Protein AF-0000000083546722 (afdb_homodimer)

Solvent-accessible surface area (backbone atoms only — not comparable to full-atom values): 11188 Å² total; per-residue (Å²): 134,55,66,63,54,52,46,51,55,58,64,44,40,46,79,37,36,38,35,33,26,74,38,50,62,39,87,86,61,83,53,48,62,69,42,67,46,72,63,66,67,44,37,60,86,37,46,40,68,44,46,61,71,46,39,67,60,51,53,39,44,70,70,72,42,70,33,81,48,89,94,42,75,33,56,45,52,73,50,57,30,84,75,84,47,33,28,30,37,33,39,33,66,43,76,41,72,65,128,135,55,66,64,57,53,45,50,54,59,65,44,39,48,78,39,36,38,36,35,26,75,38,50,63,40,87,87,60,84,54,48,61,69,40,69,46,72,61,65,67,42,37,58,85,37,47,38,69,43,46,62,70,46,39,66,61,50,54,39,46,71,71,71,42,68,33,80,49,90,96,42,76,33,58,45,51,74,47,59,29,84,74,84,48,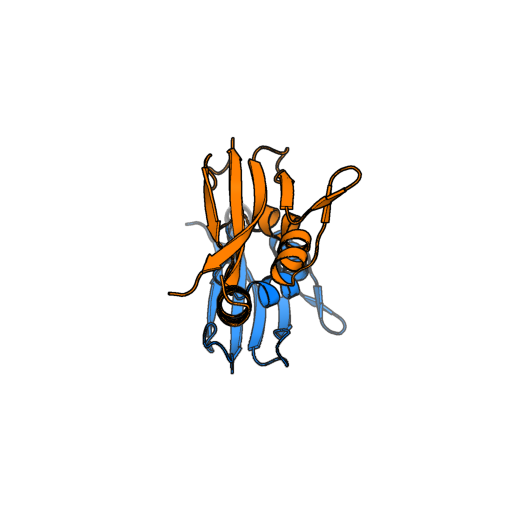34,28,30,38,33,40,32,67,42,75,43,77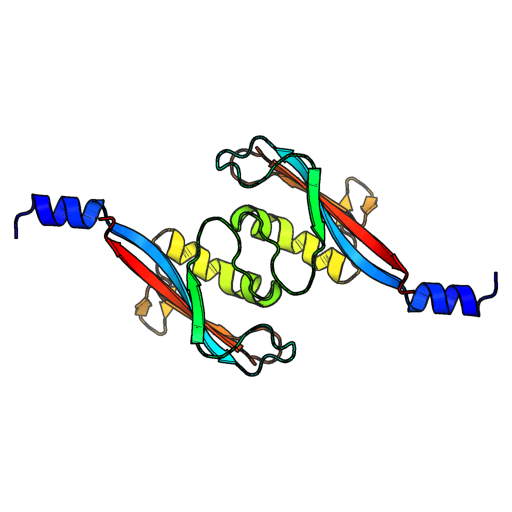,68,129

InterPro domains:
  IPR023811 Conserved hypothetical protein CHP04076 [TIGR04076] (14-89)

pLDDT: mean 90.63, std 15.54, range [46.53, 98.94]

Sequence (198 aa):
MKIEERLDMEVNKMIKVKLTIVESDCRSGYHKNNDSYIVEDICPPICHELWNNIYPSVYVLLNGGSLDYGNTKEKKFEMKCPDNGRVVIRGEVFTVTKRMKIEERLDMEVNKMIKVKLTIVESDCRSGYHKNNDSYIVEDICPPICHELWNNIYPSVYVLLNGGSLDYGNTKEKKFEMKCPDNGRVVIRGEVFTVTKR

Structure (mmCIF, N/CA/C/O backbone):
data_AF-0000000083546722-model_v1
#
loop_
_entity.id
_entity.type
_entity.pdbx_description
1 polymer 'TIGR04076 family protein'
#
loop_
_atom_site.group_PDB
_atom_site.id
_atom_site.type_symbol
_atom_site.label_atom_id
_atom_site.label_alt_id
_atom_site.label_comp_id
_atom_site.label_asym_id
_atom_site.label_entity_id
_atom_site.label_seq_id
_atom_site.pdbx_PDB_ins_code
_atom_site.Cartn_x
_atom_site.Cartn_y
_atom_site.Cartn_z
_atom_site.occupancy
_atom_site.B_iso_or_equiv
_atom_site.auth_seq_id
_atom_site.auth_comp_id
_atom_site.auth_asym_id
_atom_site.auth_atom_id
_atom_site.pdbx_PDB_model_num
ATOM 1 N N . MET A 1 1 ? -18.469 -34.469 -17.922 1 47.19 1 MET A N 1
ATOM 2 C CA . MET A 1 1 ? -18.5 -33.188 -17.203 1 47.19 1 MET A CA 1
ATOM 3 C C . MET A 1 1 ? -19.172 -32.094 -18.031 1 47.19 1 MET A C 1
ATOM 5 O O . MET A 1 1 ? -18.75 -31.812 -19.156 1 47.19 1 MET A O 1
ATOM 9 N N . LYS A 1 2 ? -20.484 -31.719 -17.766 1 53.81 2 LYS A N 1
ATOM 10 C CA . LYS A 1 2 ? -21.359 -30.938 -18.641 1 53.81 2 LYS A CA 1
ATOM 11 C C . LYS A 1 2 ? -20.844 -29.516 -18.812 1 53.81 2 LYS A C 1
ATOM 13 O O . LYS A 1 2 ? -20.172 -28.984 -17.922 1 53.81 2 LYS A O 1
ATOM 18 N N . ILE A 1 3 ? -20.969 -29.078 -19.938 1 61.56 3 ILE A N 1
ATOM 19 C CA . ILE A 1 3 ? -20.594 -27.719 -20.344 1 61.56 3 ILE A CA 1
ATOM 20 C C . ILE A 1 3 ? -21.109 -26.719 -19.328 1 61.56 3 ILE A C 1
ATOM 22 O O . ILE A 1 3 ? -20.438 -25.734 -19.016 1 61.56 3 ILE A O 1
ATOM 26 N N . GLU A 1 4 ? -22.344 -26.953 -18.906 1 57.47 4 GLU A N 1
ATOM 27 C CA . GLU A 1 4 ? -22.906 -26.078 -17.891 1 57.47 4 GLU A CA 1
ATOM 28 C C . GLU A 1 4 ? -22.094 -26.109 -16.594 1 57.47 4 GLU A C 1
ATOM 30 O O . GLU A 1 4 ? -21.906 -25.094 -15.938 1 57.47 4 GLU A O 1
ATOM 35 N N . GLU A 1 5 ? -21.656 -27.281 -16.172 1 54.22 5 GLU A N 1
ATOM 36 C CA . GLU A 1 5 ? -20.812 -27.406 -14.992 1 54.22 5 GLU A CA 1
ATOM 37 C C . GLU A 1 5 ? -19.469 -26.719 -15.211 1 54.22 5 GLU A C 1
ATOM 39 O O . GLU A 1 5 ? -18.906 -26.109 -14.289 1 54.22 5 GLU A O 1
ATOM 44 N N . ARG A 1 6 ? -18.875 -26.875 -16.406 1 54.06 6 ARG A N 1
ATOM 45 C CA . ARG A 1 6 ? -17.656 -26.141 -16.75 1 54.06 6 ARG A CA 1
ATOM 46 C C . ARG A 1 6 ? -17.922 -24.641 -16.75 1 54.06 6 ARG A C 1
ATOM 48 O O . ARG A 1 6 ? -17.062 -23.859 -16.328 1 54.06 6 ARG A O 1
ATOM 55 N N . LEU A 1 7 ? -19.016 -24.203 -17.312 1 54.16 7 LEU A N 1
ATOM 56 C CA . LEU A 1 7 ? -19.375 -22.781 -17.312 1 54.16 7 LEU A CA 1
ATOM 57 C C . LEU A 1 7 ? -19.625 -22.297 -15.883 1 54.16 7 LEU A C 1
ATOM 59 O O . LEU A 1 7 ? -19.203 -21.188 -15.531 1 54.16 7 LEU A O 1
ATOM 63 N N . ASP A 1 8 ? -20.547 -22.969 -15.164 1 53.97 8 ASP A N 1
ATOM 64 C CA . ASP A 1 8 ? -20.797 -22.625 -13.766 1 53.97 8 ASP A CA 1
ATOM 65 C C . ASP A 1 8 ? -19.5 -22.656 -12.953 1 53.97 8 ASP A C 1
ATOM 67 O O . ASP A 1 8 ? -19.281 -21.812 -12.102 1 53.97 8 ASP A O 1
ATOM 71 N N . MET A 1 9 ? -18.672 -23.688 -13.094 1 51 9 MET A N 1
ATOM 72 C CA . MET A 1 9 ? -17.391 -23.797 -12.414 1 51 9 MET A CA 1
ATOM 73 C C . MET A 1 9 ? -16.453 -22.672 -12.844 1 51 9 MET A C 1
ATOM 75 O O . MET A 1 9 ? -15.672 -22.172 -12.031 1 51 9 MET A O 1
ATOM 79 N N . GLU A 1 10 ? -16.453 -22.453 -14.141 1 55.22 10 GLU A N 1
ATOM 80 C CA . GLU A 1 10 ? -15.648 -21.344 -14.672 1 55.22 10 GLU A CA 1
ATOM 81 C C . GLU A 1 10 ? -16.188 -20 -14.211 1 55.22 10 GLU A C 1
ATOM 83 O O . GLU A 1 10 ? -15.414 -19.062 -13.961 1 55.22 10 GLU A O 1
ATOM 88 N N . VAL A 1 11 ? -17.531 -19.906 -14.234 1 56.22 11 VAL A N 1
ATOM 89 C CA . VAL A 1 11 ? -18.141 -18.625 -13.914 1 56.22 11 VAL A CA 1
ATOM 90 C C . VAL A 1 11 ? -17.922 -18.297 -12.438 1 56.22 11 VAL A C 1
ATOM 92 O O . VAL A 1 11 ? -17.766 -17.125 -12.062 1 56.22 11 VAL A O 1
ATOM 95 N N . ASN A 1 12 ? -18.078 -19.375 -11.57 1 59.97 12 ASN A N 1
ATOM 96 C CA . ASN A 1 12 ? -18.047 -19.047 -10.148 1 59.97 12 ASN A CA 1
ATOM 97 C C . ASN A 1 12 ? -16.625 -19 -9.609 1 59.97 12 ASN A C 1
ATOM 99 O O . ASN A 1 12 ? -16.406 -19.156 -8.406 1 59.97 12 ASN A O 1
ATOM 103 N N . LYS A 1 13 ? -15.656 -19 -10.469 1 71.44 13 LYS A N 1
ATOM 104 C CA . LYS A 1 13 ? -14.273 -18.969 -10.008 1 71.44 13 LYS A CA 1
ATOM 105 C C . LYS A 1 13 ? -13.82 -17.531 -9.75 1 71.44 13 LYS A C 1
ATOM 107 O O . LYS A 1 13 ? -14.039 -16.641 -10.57 1 71.44 13 LYS A O 1
ATOM 112 N N . MET A 1 14 ? -13.516 -17.266 -8.344 1 81.31 14 MET A N 1
ATOM 113 C CA . MET A 1 14 ? -12.969 -15.953 -8 1 81.31 14 MET A CA 1
ATOM 114 C C . MET A 1 14 ? -11.445 -15.961 -8.086 1 81.31 14 MET A C 1
ATOM 116 O O . MET A 1 14 ? -10.797 -16.844 -7.527 1 81.31 14 MET A O 1
ATOM 120 N N . ILE A 1 15 ? -10.922 -15.25 -9.039 1 86.31 15 ILE A N 1
ATOM 121 C CA . ILE A 1 15 ? -9.477 -15.086 -9.211 1 86.31 15 ILE A CA 1
ATOM 122 C C . ILE A 1 15 ? -8.922 -14.18 -8.117 1 86.31 15 ILE A C 1
ATOM 124 O O . ILE A 1 15 ? -9.484 -1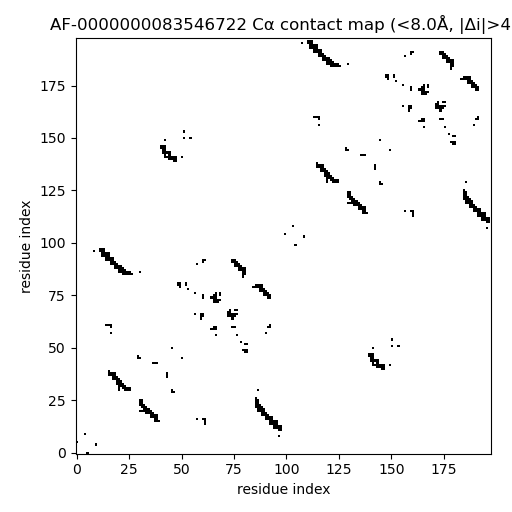3.117 -7.84 1 86.31 15 ILE A O 1
ATOM 128 N N . LYS A 1 16 ? -7.973 -14.734 -7.359 1 94.44 16 LYS A N 1
ATOM 129 C CA . LYS A 1 16 ? -7.273 -13.969 -6.332 1 94.44 16 LYS A CA 1
ATOM 130 C C . LYS A 1 16 ? -5.766 -14 -6.551 1 94.44 16 LYS A C 1
ATOM 132 O O . LYS A 1 16 ? -5.262 -14.812 -7.332 1 94.44 16 LYS A O 1
ATOM 137 N N . VAL A 1 17 ? -5.105 -13.047 -6.027 1 98.44 17 VAL A N 1
ATOM 138 C CA . VAL A 1 17 ? -3.646 -13.016 -6.039 1 98.44 17 VAL A CA 1
ATOM 139 C C . VAL A 1 17 ? -3.111 -13.383 -4.66 1 98.44 17 VAL A C 1
ATOM 141 O O . VAL A 1 17 ? -3.533 -12.805 -3.65 1 98.44 17 VAL A O 1
ATOM 144 N N . LYS A 1 18 ? -2.244 -14.352 -4.625 1 98.62 18 LYS A N 1
ATOM 145 C CA . LYS A 1 18 ? -1.549 -14.734 -3.4 1 98.62 18 LYS A CA 1
ATOM 146 C C . LYS A 1 18 ? -0.106 -14.242 -3.41 1 98.62 18 LYS A C 1
ATOM 148 O O . LYS A 1 18 ? 0.6 -14.383 -4.41 1 98.62 18 LYS A O 1
ATOM 153 N N . LEU A 1 19 ? 0.312 -13.633 -2.352 1 98.88 19 LEU A N 1
ATOM 154 C CA . LEU A 1 19 ? 1.696 -13.234 -2.127 1 98.88 19 LEU A CA 1
ATOM 155 C C . LEU A 1 19 ? 2.369 -14.148 -1.107 1 98.88 19 LEU A C 1
ATOM 157 O O . LEU A 1 19 ? 1.789 -14.453 -0.063 1 98.88 19 LEU A O 1
ATOM 161 N N . THR A 1 20 ? 3.555 -14.578 -1.382 1 98.88 20 THR A N 1
ATOM 162 C CA . THR A 1 20 ? 4.309 -15.445 -0.481 1 98.88 20 THR A CA 1
ATOM 163 C C . THR A 1 20 ? 5.73 -14.922 -0.296 1 98.88 20 THR A C 1
ATOM 165 O O . THR A 1 20 ? 6.418 -14.625 -1.272 1 98.88 20 THR A O 1
ATOM 168 N N . ILE A 1 21 ? 6.117 -14.781 0.947 1 98.94 21 ILE A N 1
ATOM 169 C CA . ILE A 1 21 ? 7.523 -14.508 1.23 1 98.94 21 ILE A CA 1
ATOM 170 C C . ILE A 1 21 ? 8.344 -15.781 1.062 1 98.94 21 ILE A C 1
ATOM 172 O O . ILE A 1 21 ? 8.227 -16.703 1.865 1 98.94 21 ILE A O 1
ATOM 176 N N . VAL A 1 22 ? 9.188 -15.742 0.047 1 98.69 22 VAL A N 1
ATOM 177 C CA . VAL A 1 22 ? 9.891 -16.969 -0.302 1 98.69 22 VAL A CA 1
ATOM 178 C C . VAL A 1 22 ? 11.242 -17.016 0.411 1 98.69 22 VAL A C 1
ATOM 180 O O . VAL A 1 22 ? 11.781 -18.094 0.671 1 98.69 22 VAL A O 1
ATOM 183 N N . GLU A 1 23 ? 11.852 -15.875 0.668 1 98.75 23 GLU A N 1
ATOM 184 C CA . GLU A 1 23 ? 13.07 -15.688 1.444 1 98.75 23 GLU A CA 1
ATOM 185 C C . GLU A 1 23 ? 13.008 -14.406 2.27 1 98.75 23 GLU A C 1
ATOM 187 O O . GLU A 1 23 ? 12.547 -13.367 1.781 1 98.75 23 GLU A O 1
ATOM 192 N N . SER A 1 24 ? 13.5 -14.539 3.586 1 98.81 24 SER A N 1
ATOM 193 C CA . SER A 1 24 ? 13.445 -13.305 4.363 1 98.81 24 SER A CA 1
ATOM 194 C C . SER A 1 24 ? 14.602 -13.227 5.355 1 98.81 24 SER A C 1
ATOM 196 O O . SER A 1 24 ? 14.852 -14.18 6.102 1 98.81 24 SER A O 1
ATOM 198 N N . ASP A 1 25 ? 15.352 -12.242 5.301 1 98.62 25 ASP A N 1
ATOM 199 C CA . ASP A 1 25 ? 16.203 -11.711 6.352 1 98.62 25 ASP A CA 1
ATOM 200 C C . ASP A 1 25 ? 15.859 -10.25 6.656 1 98.62 25 ASP A C 1
ATOM 202 O O . ASP A 1 25 ? 16.734 -9.391 6.668 1 98.62 25 ASP A O 1
ATOM 206 N N . CYS A 1 26 ? 14.594 -10.016 6.805 1 98.62 26 CYS A N 1
ATOM 207 C CA . CYS A 1 26 ? 14.078 -8.664 7.016 1 98.62 26 CYS A CA 1
ATOM 208 C C . CYS A 1 26 ? 14.727 -8.016 8.234 1 98.62 26 CYS A C 1
ATOM 210 O O . CYS A 1 26 ? 14.625 -8.539 9.344 1 98.62 26 CYS A O 1
ATOM 212 N N . ARG A 1 27 ? 15.289 -6.887 8.078 1 97.06 27 ARG A N 1
ATOM 213 C CA . ARG A 1 27 ? 16 -6.199 9.148 1 97.06 27 ARG A CA 1
ATOM 214 C C . ARG A 1 27 ? 15.055 -5.84 10.289 1 97.06 27 ARG A C 1
ATOM 216 O O . ARG A 1 27 ? 15.406 -5.957 11.461 1 97.06 27 ARG A O 1
ATOM 223 N N . SER A 1 28 ? 13.859 -5.367 9.938 1 97.06 28 SER A N 1
ATOM 224 C CA . SER A 1 28 ? 12.906 -4.887 10.938 1 97.06 28 SER A CA 1
ATOM 225 C C . SER A 1 28 ? 12.086 -6.031 11.516 1 97.06 28 SER A C 1
ATOM 227 O O . SER A 1 28 ? 11.336 -5.84 12.469 1 97.06 28 SER A O 1
ATOM 229 N N . GLY A 1 29 ? 12.117 -7.199 10.867 1 97.81 29 GLY A N 1
ATOM 230 C CA . GLY A 1 29 ? 11.461 -8.375 11.406 1 97.81 29 GLY A CA 1
ATOM 231 C C . GLY A 1 29 ? 9.984 -8.445 11.055 1 97.81 29 GLY A C 1
ATOM 232 O O . GLY A 1 29 ? 9.242 -9.25 11.633 1 97.81 29 GLY A O 1
ATOM 233 N N . TYR A 1 30 ? 9.531 -7.656 10.125 1 98.06 30 TYR A N 1
ATOM 234 C CA . TYR A 1 30 ? 8.125 -7.625 9.766 1 98.06 30 TYR A CA 1
ATOM 235 C C . TYR A 1 30 ? 7.738 -8.852 8.945 1 98.06 30 TYR A C 1
ATOM 237 O O . TYR A 1 30 ? 6.586 -9.297 8.984 1 98.06 30 TYR A O 1
ATOM 245 N N . HIS A 1 31 ? 8.664 -9.352 8.125 1 98.75 31 HIS A N 1
ATOM 246 C CA . HIS A 1 31 ? 8.375 -10.438 7.191 1 98.75 31 HIS A CA 1
ATOM 247 C C . HIS A 1 31 ? 9.203 -11.672 7.512 1 98.75 31 HIS A C 1
ATOM 249 O O . HIS A 1 31 ? 10.406 -11.57 7.758 1 98.75 31 HIS A O 1
ATOM 255 N N . LYS A 1 32 ? 8.586 -12.797 7.512 1 98.75 32 LYS A N 1
ATOM 256 C CA . LYS A 1 32 ? 9.227 -14.094 7.742 1 98.75 32 LYS A CA 1
ATOM 257 C C . LYS A 1 32 ? 9.047 -15.016 6.543 1 98.75 32 LYS A C 1
ATOM 259 O O . LYS A 1 32 ? 8.07 -14.883 5.797 1 98.75 32 LYS A O 1
ATOM 264 N N . ASN A 1 33 ? 9.93 -15.914 6.473 1 98.81 33 ASN A N 1
ATOM 265 C CA . ASN A 1 33 ? 9.781 -16.938 5.445 1 98.81 33 ASN A CA 1
ATOM 266 C C . ASN A 1 33 ? 8.414 -17.609 5.512 1 98.81 33 ASN A C 1
ATOM 268 O O . ASN A 1 33 ? 7.926 -17.938 6.594 1 98.81 33 ASN A O 1
ATOM 272 N N . ASN A 1 34 ? 7.707 -17.75 4.395 1 98.69 34 ASN A N 1
ATOM 273 C CA . ASN A 1 34 ? 6.461 -18.469 4.191 1 98.69 34 ASN A CA 1
ATOM 274 C C . ASN A 1 34 ? 5.254 -17.656 4.656 1 98.69 34 ASN A C 1
ATOM 276 O O . ASN A 1 34 ? 4.125 -18.156 4.625 1 98.69 34 ASN A O 1
ATOM 280 N N . ASP A 1 35 ? 5.551 -16.469 5.168 1 98.75 35 ASP A N 1
ATOM 281 C CA . ASP A 1 35 ? 4.398 -15.586 5.27 1 98.75 35 ASP A CA 1
ATOM 282 C C . ASP A 1 35 ? 3.639 -15.516 3.947 1 98.75 35 ASP A C 1
ATOM 284 O O . ASP A 1 35 ? 4.25 -15.5 2.877 1 98.75 35 ASP A O 1
ATOM 288 N N . SER A 1 36 ? 2.318 -15.422 4.016 1 98.75 36 SER A N 1
ATOM 289 C CA . SER A 1 36 ? 1.533 -15.289 2.793 1 98.75 36 SER A CA 1
ATOM 290 C C . SER A 1 36 ? 0.319 -14.391 3.008 1 98.75 36 SER A C 1
ATOM 292 O O . SER A 1 36 ? -0.199 -14.297 4.125 1 98.75 36 SER A O 1
ATOM 294 N N . TYR A 1 37 ? -0.152 -13.797 2.023 1 98.5 37 TYR A N 1
ATOM 295 C CA . TYR A 1 37 ? -1.263 -12.852 2.016 1 98.5 37 TYR A CA 1
ATOM 296 C C . TYR A 1 37 ? -2.135 -13.047 0.78 1 98.5 37 TYR A C 1
ATOM 298 O O . TYR A 1 37 ? -1.623 -13.258 -0.321 1 98.5 37 TYR A O 1
ATOM 306 N N . ILE A 1 38 ? -3.355 -13.039 0.941 1 98.12 38 ILE A N 1
ATOM 307 C CA . ILE A 1 38 ? -4.289 -12.93 -0.176 1 98.12 38 ILE A CA 1
ATOM 308 C C . ILE A 1 38 ? -4.684 -11.469 -0.383 1 98.12 38 ILE A C 1
ATOM 310 O O . ILE A 1 38 ? -5.09 -10.789 0.562 1 98.12 38 ILE A O 1
ATOM 314 N N . VAL A 1 39 ? -4.52 -10.992 -1.564 1 98.19 39 VAL A N 1
ATOM 315 C CA . VAL A 1 39 ? -4.828 -9.594 -1.83 1 98.19 39 VAL A CA 1
ATOM 316 C C . VAL A 1 39 ? -6.336 -9.422 -2.01 1 98.19 39 VAL A C 1
ATOM 318 O O . VAL A 1 39 ? -6.934 -10.031 -2.902 1 98.19 39 VAL A O 1
ATOM 321 N N . GLU A 1 40 ? -6.832 -8.672 -1.186 1 95.62 40 GLU A N 1
ATOM 322 C CA . GLU A 1 40 ? -8.227 -8.258 -1.264 1 95.62 40 GLU A CA 1
ATOM 323 C C . GLU A 1 40 ? -8.344 -6.766 -1.57 1 95.62 40 GLU A C 1
ATOM 325 O O . GLU A 1 40 ? -7.586 -6.238 -2.387 1 95.62 40 GLU A O 1
ATOM 330 N N . ASP A 1 41 ? -9.336 -6.086 -0.974 1 97.19 41 ASP A N 1
ATOM 331 C CA . ASP A 1 41 ? -9.562 -4.688 -1.32 1 97.19 41 ASP A CA 1
ATOM 332 C C . ASP A 1 41 ? -8.633 -3.768 -0.528 1 97.19 41 ASP A C 1
ATOM 334 O O . ASP A 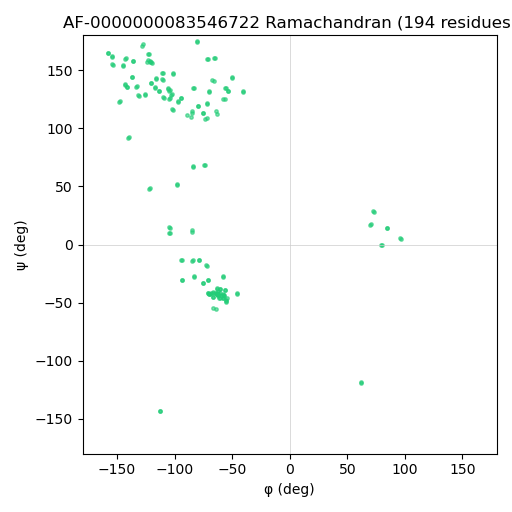1 41 ? -8.312 -2.666 -0.976 1 97.19 41 ASP A O 1
ATOM 338 N N . ILE A 1 42 ? -8.227 -4.215 0.664 1 98.31 42 ILE A N 1
ATOM 339 C CA . ILE A 1 42 ? -7.41 -3.43 1.584 1 98.31 42 ILE A CA 1
ATOM 340 C C . ILE A 1 42 ? -5.953 -3.885 1.495 1 98.31 42 ILE A C 1
ATOM 342 O O . ILE A 1 42 ? -5.68 -5.059 1.235 1 98.31 42 ILE A O 1
ATOM 346 N N . CYS A 1 43 ? -5.062 -2.969 1.694 1 98.75 43 CYS A N 1
ATOM 347 C CA . CYS A 1 43 ? -3.645 -3.312 1.667 1 98.75 43 CYS A CA 1
ATOM 348 C C . CYS A 1 43 ? -3.332 -4.418 2.67 1 98.75 43 CYS A C 1
ATOM 350 O O . CYS A 1 43 ? -3.77 -4.359 3.82 1 98.75 43 CYS A O 1
ATOM 352 N N . PRO A 1 44 ? -2.545 -5.418 2.229 1 98.62 44 PRO A N 1
ATOM 353 C CA . PRO A 1 44 ? -2.031 -6.352 3.23 1 98.62 44 PRO A CA 1
ATOM 354 C C . PRO A 1 44 ? -0.958 -5.734 4.125 1 98.62 44 PRO A C 1
ATOM 356 O O . PRO A 1 44 ? -0.389 -4.691 3.779 1 98.62 44 PRO A O 1
ATOM 359 N N . PRO A 1 45 ? -0.726 -6.305 5.289 1 98.5 45 PRO A N 1
ATOM 360 C CA . PRO A 1 45 ? 0.259 -5.762 6.23 1 98.5 45 PRO A CA 1
ATOM 361 C C . PRO A 1 45 ? 1.698 -6.02 5.789 1 98.5 45 PRO A C 1
ATOM 363 O O . PRO A 1 45 ? 2.422 -6.77 6.449 1 98.5 45 PRO A O 1
ATOM 366 N N . ILE A 1 46 ? 2.096 -5.434 4.797 1 98.75 46 ILE A N 1
ATOM 367 C CA . ILE A 1 46 ? 3.406 -5.535 4.164 1 98.75 46 ILE A CA 1
ATOM 368 C C . ILE A 1 46 ? 4.121 -4.188 4.242 1 98.75 46 ILE A C 1
ATOM 370 O O . ILE A 1 46 ? 3.482 -3.135 4.188 1 98.75 46 ILE A O 1
ATOM 374 N N . CYS A 1 47 ? 5.418 -4.281 4.449 1 98.62 47 CYS A N 1
ATOM 375 C CA . CYS A 1 47 ? 6.215 -3.064 4.34 1 98.62 47 CYS A CA 1
ATOM 376 C C . CYS A 1 47 ? 5.75 -2.211 3.168 1 98.62 47 CYS A C 1
ATOM 378 O O . CYS A 1 47 ? 5.594 -2.711 2.053 1 98.62 47 CYS A O 1
ATOM 380 N N . HIS A 1 48 ? 5.555 -0.877 3.432 1 98.56 48 HIS A N 1
ATOM 381 C CA . HIS A 1 48 ? 4.902 -0.067 2.408 1 98.56 48 HIS A CA 1
ATOM 382 C C . HIS A 1 48 ? 5.82 0.155 1.213 1 98.56 48 HIS A C 1
ATOM 384 O O . HIS A 1 48 ? 5.355 0.251 0.075 1 98.56 48 HIS A O 1
ATOM 390 N N . GLU A 1 49 ? 7.141 0.197 1.424 1 98.62 49 GLU A N 1
ATOM 391 C CA . GLU A 1 49 ? 8.055 0.326 0.293 1 98.62 49 GLU A CA 1
ATOM 392 C C . GLU A 1 49 ? 8.016 -0.916 -0.592 1 98.62 49 GLU A C 1
ATOM 394 O O . GLU A 1 49 ? 8.016 -0.809 -1.82 1 98.62 49 GLU A O 1
ATOM 399 N N . LEU A 1 50 ? 8.047 -2.102 0.097 1 98.81 50 LEU A N 1
ATOM 400 C CA . LEU A 1 50 ? 7.949 -3.354 -0.646 1 98.81 50 LEU A CA 1
ATOM 401 C C . LEU A 1 50 ? 6.629 -3.434 -1.401 1 98.81 50 LEU A C 1
ATOM 403 O O . LEU A 1 50 ? 6.605 -3.779 -2.586 1 98.81 50 LEU A O 1
ATOM 407 N N . TRP A 1 51 ? 5.523 -3.115 -0.763 1 98.88 51 TRP A N 1
ATOM 408 C CA . TRP A 1 51 ? 4.207 -3.113 -1.399 1 98.88 51 TRP A CA 1
ATOM 409 C C . TRP A 1 51 ? 4.207 -2.229 -2.643 1 98.88 51 TRP A C 1
ATOM 411 O O . TRP A 1 51 ? 3.758 -2.65 -3.711 1 98.88 51 TRP A O 1
ATOM 421 N N . ASN A 1 52 ? 4.711 -1.042 -2.459 1 98.81 52 ASN A N 1
ATOM 422 C CA . ASN A 1 52 ? 4.711 -0.124 -3.594 1 98.81 52 ASN A CA 1
ATOM 423 C C . ASN A 1 52 ? 5.523 -0.678 -4.762 1 98.81 52 ASN A C 1
ATOM 425 O O . ASN A 1 52 ? 5.164 -0.476 -5.922 1 98.81 52 ASN A O 1
ATOM 429 N N . ASN A 1 53 ? 6.633 -1.336 -4.473 1 98.69 53 ASN A N 1
ATOM 430 C CA . ASN A 1 53 ? 7.473 -1.904 -5.52 1 98.69 53 ASN A CA 1
ATOM 431 C C . ASN A 1 53 ? 6.738 -2.986 -6.305 1 98.69 53 ASN A C 1
ATOM 433 O O . ASN A 1 53 ? 6.914 -3.109 -7.516 1 98.69 53 ASN A O 1
ATOM 437 N N . ILE A 1 54 ? 5.961 -3.752 -5.645 1 98.88 54 ILE A N 1
ATOM 438 C CA . ILE A 1 54 ? 5.375 -4.91 -6.312 1 98.88 54 ILE A CA 1
ATOM 439 C C . ILE A 1 54 ? 3.992 -4.547 -6.852 1 98.88 54 ILE A C 1
ATOM 441 O O . ILE A 1 54 ? 3.418 -5.285 -7.656 1 98.88 54 ILE A O 1
ATOM 445 N N . TYR A 1 55 ? 3.4 -3.486 -6.484 1 98.88 55 TYR A N 1
ATOM 446 C CA . TYR A 1 55 ? 1.99 -3.188 -6.699 1 98.88 55 TYR A CA 1
ATOM 447 C C . TYR A 1 55 ? 1.647 -3.219 -8.18 1 98.88 55 TYR A C 1
ATOM 449 O O . TYR A 1 55 ? 0.606 -3.75 -8.578 1 98.88 55 TYR A O 1
ATOM 457 N N . PRO A 1 56 ? 2.484 -2.639 -9.094 1 98.88 56 PRO A N 1
ATOM 458 C CA . PRO A 1 56 ? 2.107 -2.717 -10.508 1 98.88 56 PRO A CA 1
ATOM 459 C C . PRO A 1 56 ? 1.891 -4.152 -10.984 1 98.88 56 PRO A C 1
ATOM 461 O O . PRO A 1 56 ? 0.947 -4.426 -11.727 1 98.88 56 PRO A O 1
ATOM 464 N N . SER A 1 57 ? 2.711 -5.023 -10.516 1 98.81 57 SER A N 1
ATOM 465 C CA . SER A 1 57 ? 2.568 -6.422 -10.898 1 98.81 57 SER A CA 1
ATOM 466 C C . SER A 1 57 ? 1.325 -7.043 -10.266 1 98.81 57 SER A C 1
ATOM 468 O O . SER A 1 57 ? 0.593 -7.785 -10.922 1 98.81 57 SER A O 1
ATOM 470 N N . VAL A 1 58 ? 1.076 -6.758 -9.008 1 98.81 58 VAL A N 1
ATOM 471 C CA . VAL A 1 58 ? -0.118 -7.234 -8.32 1 98.81 58 VAL A CA 1
ATOM 472 C C . VAL A 1 58 ? -1.366 -6.762 -9.062 1 98.81 58 VAL A C 1
ATOM 474 O O . VAL A 1 58 ? -2.283 -7.547 -9.312 1 98.81 58 VAL A O 1
ATOM 477 N N . TYR A 1 59 ? -1.324 -5.469 -9.406 1 98.62 59 TYR A N 1
ATOM 478 C CA . TYR A 1 59 ? -2.475 -4.844 -10.047 1 98.62 59 TYR A CA 1
ATOM 479 C C . TYR A 1 59 ? -2.766 -5.492 -11.398 1 98.62 59 TYR A C 1
ATOM 481 O O . TYR A 1 59 ? -3.926 -5.707 -11.75 1 98.62 59 TYR A O 1
ATOM 489 N N . VAL A 1 60 ? -1.705 -5.773 -12.211 1 98.44 60 VAL A N 1
ATOM 490 C CA . VAL A 1 60 ? -1.854 -6.469 -13.484 1 98.44 60 VAL A CA 1
ATOM 491 C C . VAL A 1 60 ? -2.535 -7.82 -13.258 1 98.44 60 VAL A C 1
ATOM 493 O O . VAL A 1 60 ? -3.502 -8.156 -13.945 1 98.44 60 VAL A O 1
ATOM 496 N N . LEU A 1 61 ? -2.111 -8.547 -12.203 1 98.12 61 LEU A N 1
ATOM 497 C CA . LEU A 1 61 ? -2.641 -9.883 -11.945 1 98.12 61 LEU A CA 1
ATOM 498 C C . LEU A 1 61 ? -4.082 -9.812 -11.461 1 98.12 61 LEU A C 1
ATOM 500 O O . LEU A 1 61 ? -4.93 -10.602 -11.891 1 98.12 61 LEU A O 1
ATOM 504 N N . LEU A 1 62 ? -4.422 -8.906 -10.602 1 96.81 62 LEU A N 1
ATOM 505 C CA . LEU A 1 62 ? -5.77 -8.742 -10.07 1 96.81 62 LEU A CA 1
ATOM 506 C C . LEU A 1 62 ? -6.773 -8.5 -11.195 1 96.81 62 LEU A C 1
ATOM 508 O O . LEU A 1 62 ? -7.945 -8.859 -11.078 1 96.81 62 LEU A O 1
ATOM 512 N N . ASN A 1 63 ? -6.27 -7.945 -12.25 1 96.12 63 ASN A N 1
ATOM 513 C CA . ASN A 1 63 ? -7.164 -7.562 -13.336 1 96.12 63 ASN A CA 1
ATOM 514 C C . ASN A 1 63 ? -7.055 -8.523 -14.516 1 96.12 63 ASN A C 1
ATOM 516 O O . ASN A 1 63 ? -7.457 -8.188 -15.633 1 96.12 63 ASN A O 1
ATOM 520 N N . GLY A 1 64 ? -6.395 -9.562 -14.312 1 95.56 64 GLY A N 1
ATOM 521 C CA . GLY A 1 64 ? -6.465 -10.664 -15.266 1 95.56 64 GLY A CA 1
ATOM 522 C C . GLY A 1 64 ? -5.332 -10.648 -16.281 1 95.56 64 GLY A C 1
ATOM 523 O O . GLY A 1 64 ? -5.332 -11.438 -17.219 1 95.56 64 GLY A O 1
ATOM 524 N N . GLY A 1 65 ? -4.371 -9.742 -16.141 1 97 65 GLY A N 1
ATOM 525 C CA . GLY A 1 65 ? -3.234 -9.664 -17.031 1 97 65 GLY A CA 1
ATOM 526 C C . GLY A 1 65 ? -2.148 -10.672 -16.719 1 97 65 GLY A C 1
ATOM 527 O O . GLY A 1 65 ? -2.244 -11.398 -15.719 1 97 65 GLY A O 1
ATOM 528 N N . SER A 1 66 ? -1.14 -10.68 -17.625 1 98.19 66 SER A N 1
ATOM 529 C CA . SER A 1 66 ? 0.058 -11.492 -17.438 1 98.19 66 SER A CA 1
ATOM 530 C C . SER A 1 66 ? 1.317 -10.633 -17.453 1 98.19 66 SER A C 1
ATOM 532 O O . SER A 1 66 ? 1.277 -9.477 -17.875 1 98.19 66 SER A O 1
ATOM 534 N N . LEU A 1 67 ? 2.355 -11.219 -16.984 1 98.44 67 LEU A N 1
ATOM 535 C CA . LEU A 1 67 ? 3.621 -10.5 -16.859 1 98.44 67 LEU A CA 1
ATOM 536 C C . LEU A 1 67 ? 4.723 -11.195 -17.656 1 98.44 67 LEU A C 1
ATOM 538 O O . LEU A 1 67 ? 4.637 -12.398 -17.906 1 98.44 67 LEU A O 1
ATOM 542 N N . ASP A 1 68 ? 5.715 -10.359 -17.953 1 97.56 68 ASP A N 1
ATOM 543 C CA . ASP A 1 68 ? 6.902 -10.953 -18.562 1 97.56 68 ASP A CA 1
ATOM 544 C C . ASP A 1 68 ? 7.664 -11.805 -17.547 1 97.56 68 ASP A C 1
ATOM 546 O O . ASP A 1 68 ? 7.891 -11.375 -16.406 1 97.56 68 ASP A O 1
ATOM 550 N N . TYR A 1 69 ? 7.957 -12.898 -17.984 1 93.62 69 TYR A N 1
ATOM 551 C CA . TYR A 1 69 ? 8.734 -13.859 -17.203 1 93.62 69 TYR A CA 1
ATOM 552 C C . TYR A 1 69 ? 9.742 -14.586 -18.078 1 93.62 69 TYR A C 1
ATOM 554 O O . TYR A 1 69 ? 9.445 -15.648 -18.641 1 93.62 69 TYR A O 1
ATOM 562 N N . GLY A 1 70 ? 10.938 -14.016 -18.125 1 91.25 70 GLY A N 1
ATOM 563 C CA . GLY A 1 70 ? 11.859 -14.5 -19.141 1 91.25 70 GLY A CA 1
ATOM 564 C C . GLY A 1 70 ? 11.359 -14.289 -20.562 1 91.25 70 GLY A C 1
ATOM 565 O O . GLY A 1 70 ? 11.102 -13.148 -20.969 1 91.25 70 GLY A O 1
ATOM 5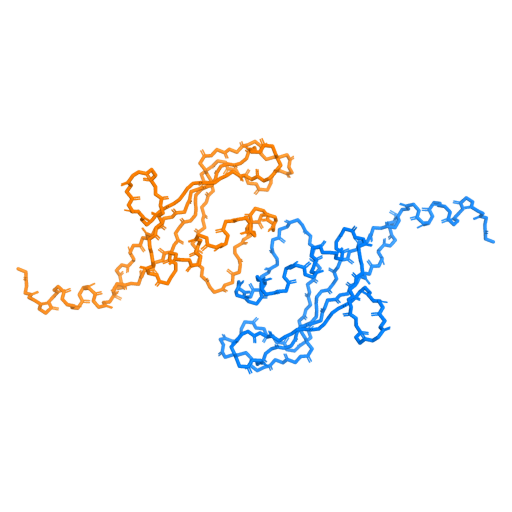66 N N . ASN A 1 71 ? 11.195 -15.375 -21.234 1 94.5 71 ASN A N 1
ATOM 567 C CA . ASN A 1 71 ? 10.734 -15.312 -22.625 1 94.5 71 ASN A CA 1
ATOM 568 C C . ASN A 1 71 ? 9.273 -15.719 -22.75 1 94.5 71 ASN A C 1
ATOM 570 O O . ASN A 1 71 ? 8.805 -16.047 -23.828 1 94.5 71 ASN A O 1
ATOM 574 N N . THR A 1 72 ? 8.594 -15.742 -21.531 1 96.5 72 THR A N 1
ATOM 575 C CA . THR A 1 72 ? 7.191 -16.141 -21.562 1 96.5 72 THR A CA 1
ATOM 576 C C . THR A 1 72 ? 6.324 -15.102 -20.859 1 96.5 72 THR A C 1
ATOM 578 O O . THR A 1 72 ? 6.844 -14.148 -20.266 1 96.5 72 THR A O 1
ATOM 581 N N . LYS A 1 73 ? 5.051 -15.305 -20.984 1 97.94 73 LYS A N 1
ATOM 582 C CA . LYS A 1 73 ? 4.059 -14.602 -20.172 1 97.94 73 LYS A CA 1
ATOM 583 C C . LYS A 1 73 ? 3.508 -15.5 -19.062 1 97.94 73 LYS A C 1
ATOM 585 O O . LYS A 1 73 ? 3.146 -16.656 -19.312 1 97.94 73 LYS A O 1
ATOM 590 N N . GLU A 1 74 ? 3.557 -14.961 -17.922 1 97.88 74 GLU A N 1
ATOM 591 C CA . GLU A 1 74 ? 3.064 -15.734 -16.781 1 97.88 74 GLU A CA 1
ATOM 592 C C . GLU A 1 74 ? 2.197 -14.867 -15.867 1 97.88 74 GLU A C 1
ATOM 594 O O . GLU A 1 74 ? 2.291 -13.641 -15.898 1 97.88 74 GLU A O 1
ATOM 599 N N . LYS A 1 75 ? 1.373 -15.531 -15.102 1 98 75 LYS A N 1
ATOM 600 C CA . LYS A 1 75 ? 0.56 -14.859 -14.094 1 98 75 LYS A CA 1
ATOM 601 C C . LYS A 1 75 ? 1.204 -14.961 -12.711 1 98 75 LYS A C 1
ATOM 603 O O . LYS A 1 75 ? 0.575 -15.43 -11.766 1 98 75 LYS A O 1
ATOM 608 N N . LYS A 1 76 ? 2.395 -14.602 -12.688 1 98.38 76 LYS A N 1
ATOM 609 C CA . LYS A 1 76 ? 3.209 -14.609 -11.477 1 98.38 76 LYS A CA 1
ATOM 610 C C . LYS A 1 76 ? 4.383 -13.641 -11.602 1 98.38 76 LYS A C 1
ATOM 612 O O . LYS A 1 76 ? 4.727 -13.203 -12.703 1 98.38 76 LYS A O 1
ATOM 617 N N . PHE A 1 77 ? 4.969 -13.344 -10.523 1 98.62 77 PHE A N 1
ATOM 618 C CA . PHE A 1 77 ? 6.199 -12.562 -10.469 1 98.62 77 PHE A CA 1
ATOM 619 C C . PHE A 1 77 ? 6.988 -12.875 -9.203 1 98.62 77 PHE A C 1
ATOM 621 O O . PHE A 1 77 ? 6.461 -13.492 -8.273 1 98.62 77 PHE A O 1
ATOM 628 N N . GLU A 1 78 ? 8.188 -12.547 -9.211 1 98.5 78 GLU A N 1
ATOM 629 C CA . GLU A 1 78 ? 9.039 -12.5 -8.023 1 98.5 78 GLU A CA 1
ATOM 630 C C . GLU A 1 78 ? 9.844 -11.211 -7.969 1 98.5 78 GLU A C 1
ATOM 632 O O . GLU A 1 78 ? 10.352 -10.742 -8.992 1 98.5 78 GLU A O 1
ATOM 637 N N . MET A 1 79 ? 9.883 -10.633 -6.816 1 98.56 79 MET A N 1
ATOM 638 C CA . MET A 1 79 ? 10.594 -9.375 -6.625 1 98.56 79 MET A CA 1
ATOM 639 C C . MET A 1 79 ? 11.289 -9.344 -5.266 1 98.56 79 MET A C 1
ATOM 641 O O . MET A 1 79 ? 10.93 -10.094 -4.359 1 98.56 79 MET A O 1
ATOM 645 N N . LYS A 1 80 ? 12.258 -8.469 -5.129 1 98.69 80 LYS A N 1
ATOM 646 C CA . LYS A 1 80 ? 13 -8.305 -3.879 1 98.69 80 LYS A CA 1
ATOM 647 C C . LYS A 1 80 ? 12.68 -6.961 -3.229 1 98.69 80 LYS A C 1
ATOM 649 O O . LYS A 1 80 ? 12.406 -5.977 -3.922 1 98.69 80 LYS A O 1
ATOM 654 N N . CYS A 1 81 ? 12.719 -6.965 -1.896 1 98.81 81 CYS A N 1
ATOM 655 C CA . CYS A 1 81 ? 12.492 -5.703 -1.203 1 98.81 81 CYS A CA 1
ATOM 656 C C . CYS A 1 81 ? 13.609 -4.711 -1.498 1 98.81 81 CYS A C 1
ATOM 658 O O . CYS A 1 81 ? 14.727 -5.109 -1.816 1 98.81 81 CYS A O 1
ATOM 660 N N . PRO A 1 82 ? 13.391 -3.383 -1.287 1 98.19 82 PRO A N 1
ATOM 661 C CA . PRO A 1 82 ? 14.391 -2.379 -1.657 1 98.19 82 PRO A CA 1
ATOM 662 C C . PRO A 1 82 ? 15.523 -2.271 -0.639 1 98.19 82 PRO A C 1
ATOM 664 O O . PRO A 1 82 ? 16.516 -1.582 -0.885 1 98.19 82 PRO A O 1
ATOM 667 N N . ASP A 1 83 ? 15.352 -2.822 0.477 1 97.69 83 ASP A N 1
ATOM 668 C CA . ASP A 1 83 ? 16.391 -2.809 1.492 1 97.69 83 ASP A CA 1
ATOM 669 C C . ASP A 1 83 ? 17.406 -3.938 1.263 1 97.69 83 ASP A C 1
ATOM 671 O O . ASP A 1 83 ? 17.453 -4.895 2.035 1 97.69 83 ASP A O 1
ATOM 675 N N . ASN A 1 84 ? 18.188 -3.863 0.139 1 97.81 84 ASN A N 1
ATOM 676 C CA . ASN A 1 84 ? 19.281 -4.758 -0.233 1 97.81 84 ASN A CA 1
ATOM 677 C C . ASN A 1 84 ? 18.766 -6.137 -0.631 1 97.81 84 ASN A C 1
ATOM 679 O O . ASN A 1 84 ? 19.469 -7.137 -0.505 1 97.81 84 ASN A O 1
ATOM 683 N N . GLY A 1 85 ? 17.453 -6.277 -0.943 1 98.44 85 GLY A N 1
ATOM 684 C CA . GLY A 1 85 ? 16.906 -7.547 -1.394 1 98.44 85 GLY A CA 1
ATOM 685 C C . GLY A 1 85 ? 16.797 -8.578 -0.284 1 98.44 85 GLY A C 1
ATOM 686 O O . GLY A 1 85 ? 16.781 -9.781 -0.544 1 98.44 85 GLY A O 1
ATOM 687 N N . ARG A 1 86 ? 16.625 -8.18 0.887 1 98.69 86 ARG A N 1
ATOM 688 C CA . ARG A 1 86 ? 16.625 -9.062 2.047 1 98.69 86 ARG A CA 1
ATOM 689 C C . ARG A 1 86 ? 15.359 -9.898 2.1 1 98.69 86 ARG A C 1
ATOM 691 O O . ARG A 1 86 ? 15.297 -10.898 2.818 1 98.69 86 ARG A O 1
ATOM 698 N N . VAL A 1 87 ? 14.375 -9.492 1.4 1 98.88 87 VAL A N 1
ATOM 699 C CA . VAL A 1 87 ? 13.102 -10.211 1.322 1 98.88 87 VAL A CA 1
ATOM 700 C C . VAL A 1 87 ? 12.75 -10.477 -0.139 1 98.88 87 VAL A C 1
ATOM 702 O O . VAL A 1 87 ? 12.859 -9.586 -0.984 1 98.88 87 VAL A O 1
ATOM 705 N N . VAL A 1 88 ? 12.445 -11.609 -0.465 1 98.94 88 VAL A N 1
ATOM 706 C CA . VAL A 1 88 ? 11.938 -12 -1.774 1 98.94 88 VAL A CA 1
ATOM 707 C C . VAL A 1 88 ? 10.461 -12.383 -1.663 1 98.94 88 VAL A C 1
ATOM 709 O O . VAL A 1 88 ? 10.086 -13.203 -0.825 1 98.94 88 VAL A O 1
ATOM 712 N N . ILE A 1 89 ? 9.664 -11.789 -2.453 1 98.94 89 ILE A N 1
ATOM 713 C CA . ILE A 1 89 ? 8.227 -12.039 -2.441 1 98.94 89 ILE A CA 1
ATOM 714 C C . ILE A 1 89 ? 7.781 -12.539 -3.812 1 98.94 89 ILE A C 1
ATOM 716 O O . ILE A 1 89 ? 8.258 -12.055 -4.844 1 98.94 89 ILE A O 1
ATOM 720 N N . AR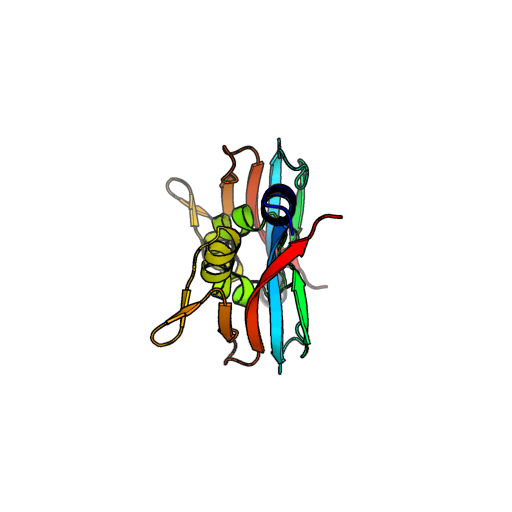G A 1 90 ? 6.934 -13.484 -3.844 1 98.88 90 ARG A N 1
ATOM 721 C CA . ARG A 1 90 ? 6.312 -14.023 -5.051 1 98.88 90 ARG A CA 1
ATOM 722 C C . ARG A 1 90 ? 4.816 -13.734 -5.07 1 98.88 90 ARG A C 1
ATOM 724 O O . ARG A 1 90 ? 4.137 -13.875 -4.055 1 98.88 90 ARG A O 1
ATOM 731 N N . GLY A 1 91 ? 4.328 -13.258 -6.156 1 98.75 91 GLY A N 1
ATOM 732 C CA . GLY A 1 91 ? 2.9 -13.133 -6.398 1 98.75 91 GLY A CA 1
ATOM 733 C C . GLY A 1 91 ? 2.393 -14.086 -7.469 1 98.75 91 GLY A C 1
ATOM 734 O O . GLY A 1 91 ? 3.068 -14.312 -8.477 1 98.75 91 GLY A O 1
ATOM 735 N N . GLU A 1 92 ? 1.25 -14.602 -7.289 1 98.44 92 GLU A N 1
ATOM 736 C CA . GLU A 1 92 ? 0.658 -15.484 -8.289 1 98.44 92 GLU A CA 1
ATOM 737 C C . GLU A 1 92 ? -0.866 -15.477 -8.203 1 98.44 92 GLU A C 1
ATOM 739 O O . GLU A 1 92 ? -1.431 -15.211 -7.137 1 98.44 92 GLU A O 1
ATOM 744 N N . VAL A 1 93 ? -1.441 -15.789 -9.305 1 97.38 93 VAL A N 1
ATOM 745 C CA . VAL A 1 93 ? -2.895 -15.914 -9.383 1 97.38 93 VAL A CA 1
ATOM 746 C C . VAL A 1 93 ? -3.318 -17.312 -8.922 1 97.38 93 VAL A C 1
ATOM 748 O O . VAL A 1 93 ? -2.682 -18.297 -9.273 1 97.38 93 VAL A O 1
ATOM 751 N N . PHE A 1 94 ? -4.379 -17.25 -8.078 1 92.31 94 PHE A N 1
ATOM 752 C CA . PHE A 1 94 ? -4.965 -18.531 -7.75 1 92.31 94 PHE A CA 1
ATOM 753 C C . PHE A 1 94 ? -6.488 -18.469 -7.781 1 92.31 94 PHE A C 1
ATOM 755 O O . PHE A 1 94 ? -7.066 -17.391 -7.652 1 92.31 94 PHE A O 1
ATOM 762 N N . THR A 1 95 ? -7.047 -19.516 -8.211 1 84.56 95 THR A N 1
ATOM 763 C CA . THR A 1 95 ? -8.492 -19.578 -8.375 1 84.56 95 THR A CA 1
ATOM 764 C C . THR A 1 95 ? -9.156 -20.234 -7.172 1 84.56 95 THR A C 1
ATOM 766 O O . THR A 1 95 ? -8.672 -21.266 -6.676 1 84.56 95 THR A O 1
ATOM 769 N N . VAL A 1 96 ? -10.047 -19.438 -6.629 1 76.06 96 VAL A N 1
ATOM 770 C CA . VAL A 1 96 ? -10.836 -20 -5.547 1 76.06 96 VAL A CA 1
ATOM 771 C C . VAL A 1 96 ? -12.227 -20.375 -6.062 1 76.06 96 VAL A C 1
ATOM 773 O O . VAL A 1 96 ? -12.852 -19.609 -6.797 1 76.06 96 VAL A O 1
ATOM 776 N N . THR A 1 97 ? -12.656 -21.641 -6.062 1 71.5 97 THR A N 1
ATOM 777 C CA . THR A 1 97 ? -14.008 -22.047 -6.43 1 71.5 97 THR A CA 1
ATOM 778 C C . THR A 1 97 ? -15 -21.672 -5.332 1 71.5 97 THR A C 1
ATOM 780 O O . THR A 1 97 ? -14.781 -21.969 -4.16 1 71.5 97 THR A O 1
ATOM 783 N N . LYS A 1 98 ? -15.836 -20.656 -5.605 1 59.69 98 LYS A N 1
ATOM 784 C CA . LYS A 1 98 ? -16.875 -20.328 -4.637 1 59.69 98 LYS A CA 1
ATOM 785 C C . LYS A 1 98 ? -17.859 -21.484 -4.469 1 59.69 98 LYS A C 1
ATOM 787 O O . LYS A 1 98 ? -18.375 -22.016 -5.453 1 59.69 98 LYS A O 1
ATOM 792 N N . ARG A 1 99 ? -17.859 -22.156 -3.221 1 46.53 99 ARG A N 1
ATOM 793 C CA . ARG A 1 99 ? -18.891 -23.156 -2.955 1 46.53 99 ARG A CA 1
ATOM 794 C C . ARG A 1 99 ? -20.266 -22.5 -2.898 1 46.53 99 ARG A C 1
ATOM 796 O O . ARG A 1 99 ? -20.406 -21.344 -2.477 1 46.53 99 ARG A O 1
ATOM 803 N N . MET B 1 1 ? 14.586 29.922 26.719 1 46.84 1 MET B N 1
ATOM 804 C CA . MET B 1 1 ? 14.562 28.547 26.234 1 46.84 1 MET B CA 1
ATOM 805 C C . MET B 1 1 ? 15.883 28.188 25.547 1 46.84 1 MET B C 1
ATOM 807 O O . MET B 1 1 ? 16.297 28.859 24.609 1 46.84 1 MET B O 1
ATOM 811 N N . LYS B 1 2 ? 16.797 27.375 26.172 1 53.41 2 LYS B N 1
ATOM 812 C CA . LYS B 1 2 ? 18.188 27.188 25.797 1 53.41 2 LYS B CA 1
ATOM 813 C C . LYS B 1 2 ? 18.312 26.469 24.453 1 53.41 2 LYS B C 1
ATOM 815 O O . LYS B 1 2 ? 17.422 25.688 24.078 1 53.41 2 LYS B O 1
ATOM 820 N N . ILE B 1 3 ? 19.203 26.875 23.734 1 61.44 3 ILE B N 1
ATOM 821 C CA . ILE B 1 3 ? 19.547 26.328 22.438 1 61.44 3 ILE B CA 1
ATOM 822 C C . ILE B 1 3 ? 19.609 24.797 22.516 1 61.44 3 ILE B C 1
ATOM 824 O O . ILE B 1 3 ? 19.156 24.109 21.594 1 61.44 3 ILE B O 1
ATOM 828 N N . GLU B 1 4 ? 20.188 24.328 23.594 1 57.06 4 GLU B N 1
ATOM 829 C CA . GLU B 1 4 ? 20.25 22.875 23.781 1 57.06 4 GLU B CA 1
ATOM 830 C C . GLU B 1 4 ? 18.844 22.281 23.875 1 57.06 4 GLU B C 1
ATOM 832 O O . GLU B 1 4 ? 18.609 21.188 23.359 1 57.06 4 GLU B O 1
ATOM 837 N N . GLU B 1 5 ? 17.938 22.922 24.609 1 53.84 5 GLU B N 1
ATOM 838 C CA . GLU B 1 5 ? 16.562 22.453 24.672 1 53.84 5 GLU B CA 1
ATOM 839 C C . GLU B 1 5 ? 15.883 22.5 23.312 1 53.84 5 GLU B C 1
ATOM 841 O O . GLU B 1 5 ? 15.094 21.609 22.969 1 53.84 5 GLU B O 1
ATOM 846 N N . ARG B 1 6 ? 16.141 23.562 22.531 1 54.12 6 ARG B N 1
ATOM 847 C CA . ARG B 1 6 ? 15.656 23.625 21.156 1 54.12 6 ARG B CA 1
ATOM 848 C C . ARG B 1 6 ? 16.281 22.516 20.297 1 54.12 6 ARG B C 1
ATOM 850 O O . ARG B 1 6 ? 15.609 21.922 19.453 1 54.12 6 ARG B O 1
ATOM 857 N N . LEU B 1 7 ? 17.531 22.266 20.438 1 54.06 7 LEU B N 1
ATOM 858 C CA . LEU B 1 7 ? 18.219 21.203 19.703 1 54.06 7 LEU B CA 1
ATOM 859 C C . LEU B 1 7 ? 17.688 19.828 20.156 1 54.06 7 LEU B C 1
ATOM 861 O O . LEU B 1 7 ? 17.469 18.953 19.312 1 54.06 7 LEU B O 1
ATOM 865 N N . ASP B 1 8 ? 17.734 19.578 21.469 1 53.84 8 ASP B N 1
ATOM 866 C CA . ASP B 1 8 ? 17.172 18.344 22 1 53.84 8 ASP B CA 1
ATOM 867 C C . ASP B 1 8 ? 15.711 18.188 21.594 1 53.84 8 ASP B C 1
ATOM 869 O O . ASP B 1 8 ? 15.273 17.078 21.266 1 53.84 8 ASP B O 1
ATOM 873 N N . MET B 1 9 ? 14.898 19.188 21.75 1 50.94 9 MET B N 1
ATOM 874 C CA . MET B 1 9 ? 13.5 19.156 21.328 1 50.94 9 MET B CA 1
ATOM 875 C C . MET B 1 9 ? 13.383 18.922 19.828 1 50.94 9 MET B C 1
ATOM 877 O O . MET B 1 9 ? 12.469 18.234 19.359 1 50.94 9 MET B O 1
ATOM 881 N N . GLU B 1 10 ? 14.242 19.641 19.094 1 55.06 10 GLU B N 1
ATOM 882 C CA . GLU B 1 10 ? 14.281 19.469 17.656 1 55.06 10 GLU B CA 1
ATOM 883 C C . GLU B 1 10 ? 14.797 18.078 17.281 1 55.06 10 GLU B C 1
ATOM 885 O O . GLU B 1 10 ? 14.336 17.469 16.312 1 55.06 10 GLU B O 1
ATOM 890 N N . VAL B 1 11 ? 15.836 17.641 18.031 1 56.28 11 VAL B N 1
ATOM 891 C CA . VAL B 1 11 ? 16.469 16.375 17.688 1 56.28 11 VAL B CA 1
ATOM 892 C C . VAL B 1 11 ? 15.508 15.219 17.984 1 56.28 11 VAL B C 1
ATOM 894 O O . VAL B 1 11 ? 15.516 14.211 17.266 1 56.28 11 VAL B O 1
ATOM 897 N N . ASN B 1 12 ? 14.805 15.328 19.188 1 59.25 12 ASN B N 1
ATOM 898 C CA . ASN B 1 12 ? 14.031 14.148 19.562 1 59.25 12 ASN B CA 1
ATOM 899 C C . ASN B 1 12 ? 12.656 14.148 18.891 1 59.25 12 ASN B C 1
ATOM 901 O O . ASN B 1 12 ? 11.734 13.477 19.375 1 59.25 12 ASN B O 1
ATOM 905 N N . LYS B 1 13 ? 12.422 14.992 17.984 1 70.56 13 LYS B N 1
ATOM 906 C CA . LYS B 1 13 ? 11.109 15.047 17.328 1 70.56 13 LYS B CA 1
ATOM 907 C C . LYS B 1 13 ? 11.031 14.039 16.188 1 70.56 13 LYS B C 1
ATOM 909 O O . LYS B 1 13 ? 11.93 13.977 15.344 1 70.56 13 LYS B O 1
ATOM 914 N N . MET B 1 14 ? 10.094 12.961 16.438 1 80.44 14 MET B N 1
ATOM 915 C CA . MET B 1 14 ? 9.867 12.008 15.359 1 80.44 14 MET B CA 1
ATOM 916 C C . MET B 1 14 ? 8.797 12.508 14.398 1 80.44 14 MET B C 1
ATOM 918 O O . MET B 1 14 ? 7.703 12.883 14.828 1 80.44 14 MET B O 1
ATOM 922 N N . ILE B 1 15 ? 9.18 12.867 13.211 1 85.94 15 ILE B N 1
ATOM 923 C CA . ILE B 1 15 ? 8.273 13.297 12.148 1 85.94 15 ILE B CA 1
ATOM 924 C C . ILE B 1 15 ? 7.484 12.094 11.625 1 85.94 15 ILE B C 1
ATOM 926 O O . ILE B 1 15 ? 8.062 11.039 11.359 1 85.94 15 ILE B O 1
ATOM 930 N N . LYS B 1 16 ? 6.152 12.203 11.742 1 94.25 16 LYS B N 1
ATOM 931 C CA . LYS B 1 16 ? 5.254 11.188 11.203 1 94.25 16 LYS B CA 1
ATOM 932 C C . LYS B 1 16 ? 4.254 11.797 10.227 1 94.25 16 LYS B C 1
ATOM 934 O O . LYS B 1 16 ? 4.117 13.016 10.156 1 94.25 16 LYS B O 1
ATOM 939 N N . VAL B 1 17 ? 3.719 10.984 9.391 1 98.38 17 VAL B N 1
ATOM 940 C CA . VAL B 1 17 ? 2.65 11.391 8.484 1 98.38 17 VAL B CA 1
ATOM 941 C C . VAL B 1 17 ? 1.315 10.844 8.977 1 98.38 17 VAL B C 1
ATOM 943 O O . VAL B 1 17 ? 1.191 9.648 9.25 1 98.38 17 VAL B O 1
ATOM 946 N N . LYS B 1 18 ? 0.369 11.734 9.141 1 98.62 18 LYS B N 1
ATOM 947 C CA . LYS B 1 18 ? -0.997 11.352 9.484 1 98.62 18 LYS B CA 1
ATOM 948 C C . LYS B 1 18 ? -1.919 11.445 8.273 1 98.62 18 LYS B C 1
ATOM 950 O O . LYS B 1 18 ? -1.885 12.438 7.539 1 98.62 18 LYS B O 1
ATOM 955 N N . LEU B 1 19 ? -2.697 10.438 8.047 1 98.88 19 LEU B N 1
ATOM 956 C CA . LEU B 1 19 ? -3.744 10.414 7.031 1 98.88 19 LEU B CA 1
ATOM 957 C C . LEU B 1 19 ? -5.125 10.523 7.672 1 98.88 19 LEU B C 1
ATOM 959 O O . LEU B 1 19 ? -5.41 9.844 8.656 1 98.88 19 LEU B O 1
ATOM 963 N N . THR B 1 20 ? -5.961 11.352 7.145 1 98.88 20 THR B N 1
ATOM 964 C CA . THR B 1 20 ? -7.316 11.531 7.652 1 98.88 20 THR B CA 1
ATOM 965 C C . THR B 1 20 ? -8.336 11.469 6.516 1 98.88 20 THR B C 1
ATOM 967 O O . THR B 1 20 ? -8.172 12.141 5.496 1 98.88 20 THR B O 1
ATOM 970 N N . ILE B 1 21 ? -9.328 10.633 6.695 1 98.94 21 ILE B N 1
ATOM 971 C CA . ILE B 1 21 ? -10.469 10.664 5.777 1 98.94 21 ILE B CA 1
ATOM 972 C C . ILE B 1 21 ? -11.352 11.867 6.09 1 98.94 21 ILE B C 1
ATOM 974 O O . ILE B 1 21 ? -12.016 11.906 7.129 1 98.94 21 ILE B O 1
ATOM 978 N N . VAL B 1 22 ? -11.359 12.781 5.141 1 98.69 22 VAL B N 1
ATOM 979 C CA . VAL B 1 22 ? -12.031 14.047 5.418 1 98.69 22 VAL B CA 1
ATOM 980 C C . VAL B 1 22 ? -13.477 13.984 4.922 1 98.69 22 VAL B C 1
ATOM 982 O O . VAL B 1 22 ? -14.352 14.68 5.441 1 98.69 22 VAL B O 1
ATOM 985 N N . GLU B 1 23 ? -13.742 13.234 3.885 1 98.75 23 GLU B N 1
ATOM 986 C CA . GLU B 1 23 ? -15.055 12.93 3.336 1 98.75 23 GLU B CA 1
ATOM 987 C C . GLU B 1 23 ? -15.125 11.492 2.838 1 98.75 23 GLU B C 1
ATOM 989 O O . GLU B 1 23 ? -14.188 11 2.207 1 98.75 23 GLU B O 1
ATOM 994 N N . SER B 1 24 ? -16.344 10.812 3.17 1 98.81 24 SER B N 1
ATOM 995 C CA . SER B 1 24 ? -16.406 9.438 2.678 1 98.81 24 SER B CA 1
ATOM 996 C C . SER B 1 24 ? -17.844 9.039 2.336 1 98.81 24 SER B C 1
ATOM 998 O O . SER B 1 24 ? -18.75 9.234 3.143 1 98.81 24 SER B O 1
ATOM 1000 N N . ASP B 1 25 ? -18.062 8.656 1.188 1 98.62 25 ASP B N 1
ATOM 1001 C CA . ASP B 1 25 ? -19.172 7.828 0.732 1 98.62 25 ASP B CA 1
ATOM 1002 C C . ASP B 1 25 ? -18.672 6.547 0.071 1 98.62 25 ASP B C 1
ATOM 1004 O O . ASP B 1 25 ? -19.078 6.223 -1.049 1 98.62 25 ASP B O 1
ATOM 1008 N N . CYS B 1 26 ? -17.766 5.898 0.744 1 98.62 26 CYS B N 1
ATOM 1009 C CA . CYS B 1 26 ? -17.109 4.707 0.221 1 98.62 26 CYS B CA 1
ATOM 1010 C C . CYS B 1 26 ? -18.141 3.625 -0.111 1 98.62 26 CYS B C 1
ATOM 1012 O O . CYS B 1 26 ? -18.875 3.174 0.765 1 98.62 26 CYS B O 1
ATOM 1014 N N . ARG B 1 27 ? -18.125 3.16 -1.297 1 97.06 27 ARG B N 1
ATOM 1015 C CA . ARG B 1 27 ? -19.094 2.174 -1.756 1 97.06 27 ARG B CA 1
ATOM 1016 C C . ARG B 1 27 ? -18.969 0.873 -0.97 1 97.06 27 ARG B C 1
ATOM 1018 O O . ARG B 1 27 ? -19.969 0.252 -0.617 1 97.06 27 ARG B O 1
ATOM 1025 N N . SER B 1 28 ? -17.734 0.437 -0.734 1 97.06 28 SER B N 1
ATOM 1026 C CA . SER B 1 28 ? -17.484 -0.844 -0.084 1 97.06 28 SER B CA 1
ATOM 1027 C C . SER B 1 28 ? -17.547 -0.717 1.435 1 97.06 28 SER B C 1
ATOM 1029 O O . SER B 1 28 ? -17.516 -1.722 2.148 1 97.06 28 SER B O 1
ATOM 1031 N N . GLY B 1 29 ? -17.531 0.526 1.95 1 97.81 29 GLY B N 1
ATOM 1032 C CA . GLY B 1 29 ? -17.719 0.752 3.375 1 97.81 29 GLY B CA 1
ATOM 1033 C C . GLY B 1 29 ? -16.422 0.605 4.168 1 97.81 29 GLY B C 1
ATOM 1034 O O . GLY B 1 29 ? -16.453 0.519 5.398 1 97.81 29 GLY B O 1
ATOM 1035 N N . TYR B 1 30 ? -15.289 0.593 3.52 1 98.06 30 TYR B N 1
ATOM 1036 C CA . TYR B 1 30 ? -14.016 0.404 4.203 1 98.06 30 TYR B CA 1
ATOM 1037 C C . TYR B 1 30 ? -13.602 1.67 4.938 1 98.06 30 TYR B C 1
ATOM 1039 O O . TYR B 1 30 ? -12.898 1.604 5.949 1 98.06 30 TYR B O 1
ATOM 1047 N N . HIS B 1 31 ? -13.945 2.838 4.391 1 98.75 31 HIS B N 1
ATOM 1048 C CA . HIS B 1 31 ? -13.492 4.113 4.93 1 98.75 31 HIS B CA 1
ATOM 1049 C C . HIS B 1 31 ? -14.664 4.961 5.406 1 98.75 31 HIS B C 1
ATOM 1051 O O . HIS B 1 31 ? -15.68 5.066 4.715 1 98.75 31 HIS B O 1
ATOM 1057 N N . LYS B 1 32 ? -14.531 5.539 6.551 1 98.75 32 LYS B N 1
ATOM 1058 C CA . LYS B 1 32 ? -15.523 6.43 7.137 1 98.75 32 LYS B CA 1
ATOM 1059 C C . LYS B 1 32 ? -14.945 7.816 7.395 1 98.75 32 LYS B C 1
ATOM 1061 O O . LYS B 1 32 ? -13.734 7.961 7.574 1 98.75 32 LYS B O 1
ATOM 1066 N N . ASN B 1 33 ? -15.82 8.711 7.453 1 98.81 33 ASN B N 1
ATOM 1067 C CA . ASN B 1 33 ? -15.398 10.055 7.828 1 98.81 33 ASN B CA 1
ATOM 1068 C C . ASN B 1 33 ? -14.617 10.055 9.141 1 98.81 33 ASN B C 1
ATOM 1070 O O . ASN B 1 33 ? -15 9.383 10.094 1 98.81 33 ASN B O 1
ATOM 1074 N N . ASN B 1 34 ? -13.445 10.727 9.203 1 98.69 34 ASN B N 1
ATOM 1075 C CA . ASN B 1 34 ? -12.609 10.984 10.367 1 98.69 34 ASN B CA 1
ATOM 1076 C C . ASN B 1 34 ? -11.758 9.766 10.727 1 98.69 34 ASN B C 1
ATOM 1078 O O . ASN B 1 34 ? -11.031 9.781 11.719 1 98.69 34 ASN B O 1
ATOM 1082 N N . ASP B 1 35 ? -11.945 8.703 9.93 1 98.75 35 ASP B N 1
ATOM 1083 C CA . ASP B 1 35 ? -10.891 7.699 10.055 1 98.75 35 ASP B CA 1
ATOM 1084 C C . ASP B 1 35 ? -9.508 8.336 9.922 1 98.75 35 ASP B C 1
ATOM 1086 O O . ASP B 1 35 ? -9.312 9.242 9.102 1 98.75 35 ASP B O 1
ATOM 1090 N N . SER B 1 36 ? -8.539 7.844 10.68 1 98.75 36 SER B N 1
ATOM 1091 C CA . SER B 1 36 ? -7.18 8.367 10.562 1 98.75 36 SER B CA 1
ATOM 1092 C C . SER B 1 36 ? -6.145 7.27 10.766 1 98.75 36 SER B C 1
ATOM 1094 O O . SER B 1 36 ? -6.398 6.293 11.469 1 98.75 36 SER B O 1
ATOM 1096 N N . TYR B 1 37 ? -5.027 7.406 10.234 1 98.56 37 TYR B N 1
ATOM 1097 C CA . TYR B 1 37 ? -3.918 6.457 10.25 1 98.56 37 TYR B CA 1
ATOM 1098 C C . TYR B 1 37 ? -2.584 7.18 10.398 1 98.56 37 TYR B C 1
ATOM 1100 O O . TYR B 1 37 ? -2.369 8.227 9.781 1 98.56 37 TYR B O 1
ATOM 1108 N N . ILE B 1 38 ? -1.774 6.707 11.203 1 98.12 38 ILE B N 1
ATOM 1109 C CA . ILE B 1 38 ? -0.379 7.133 11.227 1 98.12 38 ILE B CA 1
ATOM 1110 C C . ILE B 1 38 ? 0.466 6.188 10.375 1 98.12 38 ILE B C 1
ATOM 1112 O O . ILE B 1 38 ? 0.404 4.969 10.547 1 98.12 38 ILE B O 1
ATOM 1116 N N . VAL B 1 39 ? 1.193 6.734 9.461 1 98.19 39 VAL B N 1
ATOM 1117 C CA . VAL B 1 39 ? 1.996 5.895 8.578 1 98.19 39 VAL B CA 1
ATOM 1118 C C . VAL B 1 39 ? 3.275 5.469 9.289 1 98.19 39 VAL B C 1
ATOM 1120 O O . VAL B 1 39 ? 4.078 6.312 9.703 1 98.19 39 VAL B O 1
ATOM 1123 N N . GLU B 1 40 ? 3.375 4.25 9.414 1 95.5 40 GLU B N 1
ATOM 1124 C CA . GLU B 1 40 ? 4.586 3.619 9.938 1 95.5 40 GLU B CA 1
ATOM 1125 C C . GLU B 1 40 ? 5.289 2.795 8.859 1 95.5 40 GLU B C 1
ATOM 1127 O O . GLU B 1 40 ? 5.363 3.211 7.703 1 95.5 40 GLU B O 1
ATOM 1132 N N . ASP B 1 41 ? 5.875 1.647 9.242 1 97.19 41 ASP B N 1
ATOM 1133 C CA . ASP B 1 41 ? 6.656 0.879 8.281 1 97.19 41 ASP B CA 1
ATOM 1134 C C . ASP B 1 41 ? 5.758 -0.011 7.426 1 97.19 41 ASP B C 1
ATOM 1136 O O . ASP B 1 41 ? 6.105 -0.349 6.293 1 97.19 41 ASP B O 1
ATOM 1140 N N . ILE B 1 42 ? 4.605 -0.403 7.98 1 98.31 42 ILE B N 1
ATOM 1141 C CA . ILE B 1 42 ? 3.668 -1.317 7.336 1 98.31 42 ILE B CA 1
ATOM 1142 C C . ILE B 1 42 ? 2.506 -0.53 6.742 1 98.31 42 ILE B C 1
ATOM 1144 O O . ILE B 1 42 ? 2.113 0.51 7.273 1 98.31 42 ILE B O 1
ATOM 1148 N N . CYS B 1 43 ? 1.995 -1.021 5.641 1 98.69 43 CYS B N 1
ATOM 1149 C CA . CYS B 1 43 ? 0.856 -0.358 5.016 1 98.69 43 CYS B CA 1
ATOM 1150 C C . CYS B 1 43 ? -0.301 -0.218 5.996 1 98.69 43 CYS B C 1
ATOM 1152 O O . CYS B 1 43 ? -0.647 -1.173 6.695 1 98.69 43 CYS B O 1
ATOM 1154 N N . PRO B 1 44 ? -0.905 0.981 6.031 1 98.62 44 PRO B N 1
ATOM 1155 C CA . PRO B 1 44 ? -2.164 1.064 6.773 1 98.62 44 PRO B CA 1
ATOM 1156 C C . PRO B 1 44 ? -3.314 0.348 6.07 1 98.62 44 PRO B C 1
ATOM 1158 O O . PRO B 1 44 ? -3.227 0.059 4.875 1 98.62 44 PRO B O 1
ATOM 1161 N N . PRO B 1 45 ? -4.355 -0.004 6.797 1 98.5 45 PRO B N 1
ATOM 1162 C CA . PRO B 1 45 ? -5.492 -0.728 6.223 1 98.5 45 PRO B CA 1
ATOM 1163 C C . PRO B 1 45 ? -6.379 0.163 5.355 1 98.5 45 PRO B C 1
ATOM 1165 O O . PRO B 1 45 ? -7.535 0.413 5.707 1 98.5 45 PRO B O 1
ATOM 1168 N N . ILE B 1 46 ? -5.914 0.578 4.305 1 98.75 46 ILE B N 1
ATOM 1169 C CA . ILE B 1 46 ? -6.543 1.46 3.328 1 98.75 46 ILE B CA 1
ATOM 1170 C C . ILE B 1 46 ? -6.73 0.719 2.006 1 98.75 46 ILE B C 1
ATOM 1172 O O . ILE B 1 46 ? -5.918 -0.135 1.646 1 98.75 46 ILE B O 1
ATOM 1176 N N . CYS B 1 47 ? -7.848 1.026 1.372 1 98.62 47 CYS B N 1
ATOM 1177 C CA . CYS B 1 47 ? -8.023 0.523 0.014 1 98.62 47 CYS B CA 1
ATOM 1178 C C . CYS B 1 47 ? -6.719 0.62 -0.772 1 98.62 47 CYS B C 1
ATOM 1180 O O . CYS B 1 47 ? -6.078 1.672 -0.793 1 98.62 47 CYS B O 1
ATOM 1182 N N . HIS B 1 48 ? -6.34 -0.516 -1.458 1 98.56 48 HIS B N 1
ATOM 1183 C CA . HIS B 1 48 ? -5.004 -0.548 -2.043 1 98.56 48 HIS B CA 1
ATOM 1184 C C . HIS B 1 48 ? -4.902 0.39 -3.24 1 98.56 48 HIS B C 1
ATOM 1186 O O . HIS B 1 48 ? -3.846 0.971 -3.494 1 98.56 48 HIS B O 1
ATOM 1192 N N . GLU B 1 49 ? -6 0.603 -3.98 1 98.62 49 GLU B N 1
ATOM 1193 C CA . GLU B 1 49 ? -5.965 1.559 -5.086 1 98.62 49 GLU B CA 1
ATOM 1194 C C . GLU B 1 49 ? -5.766 2.982 -4.574 1 98.62 49 GLU B C 1
ATOM 1196 O O . GLU B 1 49 ? -4.996 3.752 -5.152 1 98.62 49 GLU B O 1
ATOM 1201 N N . LEU B 1 50 ? -6.547 3.318 -3.506 1 98.81 50 LEU B N 1
ATOM 1202 C CA . LEU B 1 50 ? -6.391 4.633 -2.896 1 98.81 50 LEU B CA 1
ATOM 1203 C C . LEU B 1 50 ? -4.977 4.82 -2.357 1 98.81 50 LEU B C 1
ATOM 1205 O O . LEU B 1 50 ? -4.348 5.852 -2.594 1 98.81 50 LEU B O 1
ATOM 1209 N N . TRP B 1 51 ? -4.441 3.838 -1.649 1 98.88 51 TRP B N 1
ATOM 1210 C CA . TRP B 1 51 ? -3.082 3.889 -1.121 1 98.88 51 TRP B CA 1
ATOM 1211 C C . TRP B 1 51 ? -2.074 4.148 -2.236 1 98.88 51 TRP B C 1
ATOM 1213 O O . TRP B 1 51 ? -1.225 5.035 -2.119 1 98.88 51 TRP B O 1
ATOM 1223 N N . ASN B 1 52 ? -2.219 3.381 -3.273 1 98.81 52 ASN B N 1
ATOM 1224 C CA . ASN B 1 52 ? -1.27 3.545 -4.371 1 98.81 52 ASN B CA 1
ATOM 1225 C C . ASN B 1 52 ? -1.33 4.953 -4.957 1 98.81 52 ASN B C 1
ATOM 1227 O O . ASN B 1 52 ? -0.305 5.508 -5.359 1 98.81 52 ASN B O 1
ATOM 1231 N N . ASN B 1 53 ? -2.523 5.52 -5.059 1 98.69 53 ASN B N 1
ATOM 1232 C CA . ASN B 1 53 ? -2.686 6.863 -5.605 1 98.69 53 ASN B CA 1
ATOM 1233 C C . ASN B 1 53 ? -1.981 7.906 -4.742 1 98.69 53 ASN B C 1
ATOM 1235 O O . ASN B 1 53 ? -1.421 8.875 -5.266 1 98.69 53 ASN B O 1
ATOM 1239 N N . ILE B 1 54 ? -2.027 7.742 -3.477 1 98.88 54 ILE B N 1
ATOM 1240 C CA . ILE B 1 54 ? -1.524 8.797 -2.607 1 98.88 54 ILE B CA 1
ATOM 1241 C C . ILE B 1 54 ? -0.067 8.523 -2.248 1 98.88 54 ILE B C 1
ATOM 1243 O O . ILE B 1 54 ? 0.627 9.398 -1.728 1 98.88 54 ILE B O 1
ATOM 1247 N N . TYR B 1 55 ? 0.461 7.383 -2.471 1 98.88 55 TYR B N 1
ATOM 1248 C CA . TYR B 1 55 ? 1.729 6.918 -1.918 1 98.88 55 TYR B CA 1
ATOM 1249 C C . TYR B 1 55 ? 2.867 7.855 -2.301 1 98.88 55 TYR B C 1
ATOM 1251 O O . TYR B 1 55 ? 3.725 8.172 -1.473 1 98.88 55 TYR B O 1
ATOM 1259 N N . PRO B 1 56 ? 2.951 8.344 -3.574 1 98.88 56 PRO B N 1
ATOM 1260 C CA . PRO B 1 56 ? 4.059 9.258 -3.877 1 98.88 56 PRO B CA 1
ATOM 1261 C C . PRO B 1 56 ? 4.086 10.477 -2.957 1 98.88 56 PRO B C 1
ATOM 1263 O O . PRO B 1 56 ? 5.16 10.891 -2.516 1 98.88 56 PRO B O 1
ATOM 1266 N N . SER B 1 57 ? 2.941 10.977 -2.656 1 98.81 57 SER B N 1
ATOM 1267 C CA . SER B 1 57 ? 2.869 12.125 -1.767 1 98.81 57 SER B CA 1
ATOM 1268 C C . SER B 1 57 ? 3.236 11.75 -0.336 1 98.81 57 SER B C 1
ATOM 1270 O O . SER B 1 57 ? 3.961 12.484 0.34 1 98.81 57 SER B O 1
ATOM 1272 N N . VAL B 1 58 ? 2.752 10.625 0.131 1 98.81 58 VAL B N 1
ATOM 1273 C CA . VAL B 1 58 ? 3.088 10.125 1.459 1 98.81 58 VAL B CA 1
ATOM 1274 C C . VAL B 1 58 ? 4.602 9.953 1.578 1 98.81 58 VAL B C 1
ATOM 1276 O O . VAL B 1 58 ? 5.207 10.383 2.564 1 98.81 58 VAL B O 1
ATOM 1279 N N . TYR B 1 59 ? 5.148 9.336 0.523 1 98.62 59 TYR B N 1
ATOM 1280 C CA . TYR B 1 59 ? 6.574 9.016 0.522 1 98.62 59 TYR B CA 1
ATOM 1281 C C . TYR B 1 59 ? 7.414 10.289 0.587 1 98.62 59 TYR B C 1
ATOM 1283 O O . TYR B 1 59 ? 8.43 10.336 1.287 1 98.62 59 TYR B O 1
ATOM 1291 N N . VAL B 1 60 ? 7.027 11.352 -0.186 1 98.44 60 VAL B N 1
ATOM 1292 C CA . VAL B 1 60 ? 7.699 12.648 -0.14 1 98.44 60 VAL B CA 1
ATOM 1293 C C . VAL B 1 60 ? 7.676 13.188 1.286 1 98.44 60 VAL B C 1
ATOM 1295 O O . VAL B 1 60 ? 8.711 13.609 1.816 1 98.44 60 VAL B O 1
ATOM 1298 N N . LEU B 1 61 ? 6.523 13.086 1.963 1 98.12 61 LEU B N 1
ATOM 1299 C CA . LEU B 1 61 ? 6.371 13.648 3.303 1 98.12 61 LEU B CA 1
ATOM 1300 C C . LEU B 1 61 ? 7.172 12.836 4.32 1 98.12 61 LEU B C 1
ATOM 1302 O O . LEU B 1 61 ? 7.832 13.414 5.191 1 98.12 61 LEU B O 1
ATOM 1306 N N . LEU B 1 62 ? 7.168 11.547 4.25 1 96.81 62 LEU B N 1
ATOM 1307 C CA . LEU B 1 62 ? 7.902 10.68 5.168 1 96.81 62 LEU B CA 1
ATOM 1308 C C . LEU B 1 62 ? 9.391 11 5.137 1 96.81 62 LEU B C 1
ATOM 1310 O O . LEU B 1 62 ? 10.094 10.812 6.137 1 96.81 62 LEU B O 1
ATOM 1314 N N . ASN B 1 63 ? 9.812 11.484 4.023 1 96 63 ASN B N 1
ATOM 1315 C CA . ASN B 1 63 ? 11.242 11.711 3.848 1 96 63 ASN B CA 1
ATOM 1316 C C . ASN B 1 63 ? 11.594 13.195 3.959 1 96 63 ASN B C 1
ATOM 1318 O O . ASN B 1 63 ? 12.664 13.617 3.52 1 96 63 ASN B O 1
ATOM 1322 N N . GLY B 1 64 ? 10.672 13.953 4.367 1 95.44 64 GLY B N 1
ATOM 1323 C CA . GLY B 1 64 ? 10.977 15.312 4.777 1 95.44 64 GLY B CA 1
ATOM 1324 C C . GLY B 1 64 ? 10.742 16.328 3.68 1 95.44 64 GLY B C 1
ATOM 1325 O O . GLY B 1 64 ? 11.086 17.5 3.83 1 95.44 64 GLY B O 1
ATOM 1326 N N . GLY B 1 65 ? 10.203 15.914 2.535 1 96.94 65 GLY B N 1
ATOM 1327 C CA . GLY B 1 65 ? 9.922 16.812 1.431 1 96.94 65 GLY B CA 1
ATOM 1328 C C . GLY B 1 65 ? 8.625 17.594 1.605 1 96.94 65 GLY B C 1
ATOM 1329 O O . GLY B 1 65 ? 7.895 17.359 2.572 1 96.94 65 GLY B O 1
ATOM 1330 N N . SER B 1 66 ? 8.422 18.516 0.625 1 98.19 66 SER B N 1
ATOM 1331 C CA . SER B 1 66 ? 7.18 19.281 0.54 1 98.19 66 SER B CA 1
ATOM 1332 C C . SER B 1 66 ? 6.508 19.094 -0.816 1 98.19 66 SER B C 1
ATOM 1334 O O . SER B 1 66 ? 7.125 18.594 -1.759 1 98.19 66 SER B O 1
ATOM 1336 N N . LEU B 1 67 ? 5.277 19.453 -0.854 1 98.44 67 LEU B N 1
ATOM 1337 C CA . LEU B 1 67 ? 4.469 19.25 -2.053 1 98.44 67 LEU B CA 1
ATOM 1338 C C . LEU B 1 67 ? 3.92 20.578 -2.562 1 98.44 67 LEU B C 1
ATOM 1340 O O . LEU B 1 67 ? 3.795 21.531 -1.798 1 98.44 67 LEU B O 1
ATOM 1344 N N . ASP B 1 68 ? 3.605 20.531 -3.859 1 97.5 68 ASP B N 1
ATOM 1345 C CA . ASP B 1 68 ? 2.904 21.688 -4.41 1 97.5 68 ASP B CA 1
ATOM 1346 C C . ASP B 1 68 ? 1.48 21.766 -3.869 1 97.5 68 ASP B C 1
ATOM 1348 O O . ASP B 1 68 ? 0.757 20.781 -3.844 1 97.5 68 ASP B O 1
ATOM 1352 N N . TYR B 1 69 ? 1.212 22.891 -3.461 1 93.5 69 TYR B N 1
ATOM 1353 C CA . TYR B 1 69 ? -0.117 23.219 -2.955 1 93.5 69 TYR B CA 1
ATOM 1354 C C . TYR B 1 69 ? -0.553 24.609 -3.422 1 93.5 69 TYR B C 1
ATOM 1356 O O . TYR B 1 69 ? -0.307 25.594 -2.74 1 93.5 69 TYR B O 1
ATOM 1364 N N . GLY B 1 70 ? -1.239 24.609 -4.547 1 90.94 70 GLY B N 1
ATOM 1365 C CA . GLY B 1 70 ? -1.46 25.891 -5.188 1 90.94 70 GLY B CA 1
ATOM 1366 C C . GLY B 1 70 ? -0.174 26.578 -5.609 1 90.94 70 GLY B C 1
ATOM 1367 O O . GLY B 1 70 ? 0.596 26.031 -6.398 1 90.94 70 GLY B O 1
ATOM 1368 N N . ASN B 1 71 ? 0.042 27.734 -5.055 1 94.31 71 ASN B N 1
ATOM 1369 C CA . ASN B 1 71 ? 1.231 28.516 -5.387 1 94.31 71 ASN B CA 1
ATOM 1370 C C . ASN B 1 71 ? 2.279 28.438 -4.281 1 94.31 71 ASN B C 1
ATOM 1372 O O . ASN B 1 71 ? 3.188 29.266 -4.223 1 94.31 71 ASN B O 1
ATOM 1376 N N . THR B 1 72 ? 2.053 27.438 -3.367 1 96.38 72 THR B N 1
ATOM 1377 C CA . THR B 1 72 ? 2.994 27.312 -2.262 1 96.38 72 THR B CA 1
ATOM 1378 C C . THR B 1 72 ? 3.512 25.875 -2.158 1 96.38 72 THR B C 1
ATOM 1380 O O . THR B 1 72 ? 3.049 25 -2.879 1 96.38 72 THR B O 1
ATOM 1383 N N . LYS B 1 73 ? 4.492 25.719 -1.312 1 97.88 73 LYS B N 1
ATOM 1384 C CA . LYS B 1 73 ? 4.945 24.406 -0.865 1 97.88 73 LYS B CA 1
ATOM 1385 C C . LYS B 1 73 ? 4.426 24.094 0.533 1 97.88 73 LYS B C 1
ATOM 1387 O O . LYS B 1 73 ? 4.492 24.922 1.433 1 97.88 73 LYS B O 1
ATOM 1392 N N . GLU B 1 74 ? 3.854 22.953 0.607 1 97.88 74 GLU B N 1
ATOM 1393 C CA . GLU B 1 74 ? 3.309 22.547 1.897 1 97.88 74 GLU B CA 1
ATOM 1394 C C . GLU B 1 74 ? 3.658 21.094 2.205 1 97.88 74 GLU B C 1
ATOM 1396 O O . GLU B 1 74 ? 3.961 20.312 1.298 1 97.88 74 GLU B O 1
ATOM 1401 N N . LYS B 1 75 ? 3.619 20.766 3.469 1 97.94 75 LYS B N 1
ATOM 1402 C CA . LYS B 1 75 ? 3.814 19.391 3.92 1 97.94 75 LYS B CA 1
ATOM 1403 C C . LYS B 1 75 ? 2.477 18.703 4.168 1 97.94 75 LYS B C 1
ATOM 1405 O O . LYS B 1 75 ? 2.23 18.188 5.262 1 97.94 75 LYS B O 1
ATOM 1410 N N . LYS B 1 76 ? 1.678 18.781 3.215 1 98.31 76 LYS B N 1
ATOM 1411 C CA . LYS B 1 76 ? 0.343 18.188 3.225 1 98.31 76 LYS B CA 1
ATOM 1412 C C . LYS B 1 76 ? -0.172 17.969 1.804 1 98.31 76 LYS B C 1
ATOM 1414 O O . LYS B 1 76 ? 0.363 18.547 0.85 1 98.31 76 LYS B O 1
ATOM 1419 N N . PHE B 1 77 ? -1.164 17.203 1.678 1 98.56 77 PHE B N 1
ATOM 1420 C CA . PHE B 1 77 ? -1.883 17 0.426 1 98.56 77 PHE B CA 1
ATOM 1421 C C . PHE B 1 77 ? -3.322 16.578 0.689 1 98.56 77 PHE B C 1
ATOM 1423 O O . PHE B 1 77 ? -3.668 16.188 1.809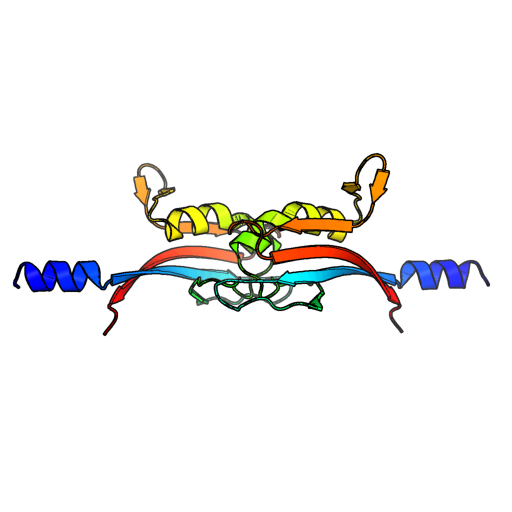 1 98.56 77 PHE B O 1
ATOM 1430 N N . GLU B 1 78 ? -4.109 16.719 -0.262 1 98.5 78 GLU B N 1
ATOM 1431 C CA . GLU B 1 78 ? -5.441 16.125 -0.316 1 98.5 78 GLU B CA 1
ATOM 1432 C C . GLU B 1 78 ? -5.691 15.445 -1.664 1 98.5 78 GLU B C 1
ATOM 1434 O O . GLU B 1 78 ? -5.316 15.984 -2.709 1 98.5 78 GLU B O 1
ATOM 1439 N N . MET B 1 79 ? -6.254 14.289 -1.606 1 98.56 79 MET B N 1
ATOM 1440 C CA . MET B 1 79 ? -6.527 13.523 -2.818 1 98.56 79 MET B CA 1
ATOM 1441 C C . MET B 1 79 ? -7.855 12.773 -2.701 1 98.56 79 MET B C 1
ATOM 1443 O O . MET B 1 79 ? -8.352 12.562 -1.597 1 98.56 79 MET B O 1
ATOM 1447 N N . LYS B 1 80 ? -8.406 12.391 -3.84 1 98.69 80 LYS B N 1
ATOM 1448 C CA . LYS B 1 80 ? -9.656 11.641 -3.885 1 98.69 80 LYS B CA 1
ATOM 1449 C C . LYS B 1 80 ? -9.422 10.203 -4.344 1 98.69 80 LYS B C 1
ATOM 1451 O O . LYS B 1 80 ? -8.516 9.945 -5.145 1 98.69 80 LYS B O 1
ATOM 1456 N N . CYS B 1 81 ? -10.25 9.297 -3.801 1 98.81 81 CYS B N 1
ATOM 1457 C CA . CYS B 1 81 ? -10.125 7.91 -4.242 1 98.81 81 CYS B CA 1
ATOM 1458 C C . CYS B 1 81 ? -10.492 7.773 -5.715 1 98.81 81 CYS B C 1
ATOM 1460 O O . CYS B 1 81 ? -11.258 8.578 -6.246 1 98.81 81 CYS B O 1
ATOM 1462 N N . PRO B 1 82 ? -10.07 6.691 -6.41 1 98.19 82 PRO B N 1
ATOM 1463 C CA . PRO B 1 82 ? -10.297 6.566 -7.852 1 98.19 82 PRO B CA 1
ATOM 1464 C C . PRO B 1 82 ? -11.719 6.121 -8.188 1 98.19 82 PRO B C 1
ATOM 1466 O O . PRO B 1 82 ? -12.109 6.117 -9.359 1 98.19 82 PRO B O 1
ATOM 1469 N N . ASP B 1 83 ? -12.414 5.676 -7.246 1 97.69 83 ASP B N 1
ATOM 1470 C CA . ASP B 1 83 ? -13.805 5.273 -7.473 1 97.69 83 ASP B CA 1
ATOM 1471 C C . ASP B 1 83 ? -14.742 6.477 -7.398 1 97.69 83 ASP B C 1
ATOM 1473 O O . ASP B 1 83 ? -15.523 6.602 -6.457 1 97.69 83 ASP B O 1
ATOM 1477 N N . ASN B 1 84 ? -14.633 7.418 -8.383 1 97.75 84 ASN B N 1
ATOM 1478 C CA . ASN B 1 84 ? -15.484 8.586 -8.578 1 97.75 84 ASN B CA 1
ATOM 1479 C C . ASN B 1 84 ? -15.266 9.633 -7.484 1 97.75 84 ASN B C 1
ATOM 1481 O O . ASN B 1 84 ? -16.156 10.422 -7.188 1 97.75 84 ASN B O 1
ATOM 1485 N N . GLY B 1 85 ? -14.141 9.555 -6.715 1 98.44 85 GLY B N 1
ATOM 1486 C CA . GLY B 1 85 ? -13.836 10.555 -5.707 1 98.44 85 GLY B CA 1
ATOM 1487 C C . GLY B 1 85 ? -14.727 10.453 -4.48 1 98.44 85 GLY B C 1
ATOM 1488 O O . GLY B 1 85 ? -14.906 11.438 -3.758 1 98.44 85 GLY B O 1
ATOM 1489 N N . ARG B 1 86 ? -15.195 9.336 -4.18 1 98.69 86 ARG B N 1
ATOM 1490 C CA . ARG B 1 86 ? -16.156 9.133 -3.098 1 98.69 86 ARG B CA 1
ATOM 1491 C C . ARG B 1 86 ? -15.477 9.289 -1.738 1 98.69 86 ARG B C 1
ATOM 1493 O O . ARG B 1 86 ? -16.156 9.445 -0.72 1 98.69 86 ARG B O 1
ATOM 1500 N N . VAL B 1 87 ? -14.203 9.203 -1.713 1 98.88 87 VAL B N 1
ATOM 1501 C CA . VAL B 1 87 ? -13.414 9.359 -0.492 1 98.88 87 VAL B CA 1
ATOM 1502 C C . VAL B 1 87 ? -12.352 10.438 -0.695 1 98.88 87 VAL B C 1
ATOM 1504 O O . VAL B 1 87 ? -11.664 10.461 -1.717 1 98.88 87 VAL B O 1
ATOM 1507 N N . VAL B 1 88 ? -12.266 11.328 0.13 1 98.94 88 VAL B N 1
ATOM 1508 C CA . VAL B 1 88 ? -11.219 12.336 0.167 1 98.94 88 VAL B CA 1
ATOM 1509 C C . VAL B 1 88 ? -10.297 12.086 1.359 1 98.94 88 VAL B C 1
ATOM 1511 O O . VAL B 1 88 ? -10.766 11.945 2.494 1 98.94 88 VAL B O 1
ATOM 1514 N N . ILE B 1 89 ? -9.055 11.992 1.104 1 98.94 89 ILE B N 1
ATOM 1515 C CA . ILE B 1 89 ? -8.062 11.734 2.145 1 98.94 89 ILE B CA 1
ATOM 1516 C C . ILE B 1 89 ? -7.055 12.875 2.193 1 98.94 89 ILE B C 1
ATOM 1518 O O . ILE B 1 89 ? -6.645 13.398 1.153 1 98.94 89 ILE B O 1
ATOM 1522 N N . ARG B 1 90 ? -6.68 13.289 3.342 1 98.88 90 ARG B N 1
ATOM 1523 C CA . ARG B 1 90 ? -5.648 14.289 3.588 1 98.88 90 ARG B CA 1
ATOM 1524 C C . ARG B 1 90 ? -4.438 13.68 4.281 1 98.88 90 ARG B C 1
ATOM 1526 O O . ARG B 1 90 ? -4.586 12.875 5.207 1 98.88 90 ARG B O 1
ATOM 1533 N N . GLY B 1 91 ? -3.289 13.945 3.805 1 98.75 91 GLY B N 1
ATOM 1534 C CA . GLY B 1 91 ? -2.045 13.609 4.48 1 98.75 91 GLY B CA 1
ATOM 1535 C C . GLY B 1 91 ? -1.302 14.828 4.992 1 98.75 91 GLY B C 1
ATOM 1536 O O . GLY B 1 91 ? -1.266 15.867 4.328 1 98.75 91 GLY B O 1
ATOM 1537 N N . GLU B 1 92 ? -0.719 14.734 6.109 1 98.38 92 GLU B N 1
ATOM 1538 C CA . GLU B 1 92 ? 0.06 15.844 6.66 1 98.38 92 GLU B CA 1
ATOM 1539 C C . GLU B 1 92 ? 1.146 15.336 7.605 1 98.38 92 GLU B C 1
ATOM 1541 O O . GLU B 1 92 ? 1.007 14.266 8.203 1 98.38 92 GLU B O 1
ATOM 1546 N N . VAL B 1 93 ? 2.158 16.141 7.699 1 97.31 93 VAL B N 1
ATOM 1547 C CA . VAL B 1 93 ? 3.244 15.852 8.633 1 97.31 93 VAL B CA 1
ATOM 1548 C C . VAL B 1 93 ? 2.869 16.344 10.031 1 97.31 93 VAL B C 1
ATOM 1550 O O . VAL B 1 93 ? 2.309 17.438 10.18 1 97.31 93 VAL B O 1
ATOM 1553 N N . PHE B 1 94 ? 3.154 15.422 10.961 1 92.25 94 PHE B N 1
ATOM 1554 C CA . PHE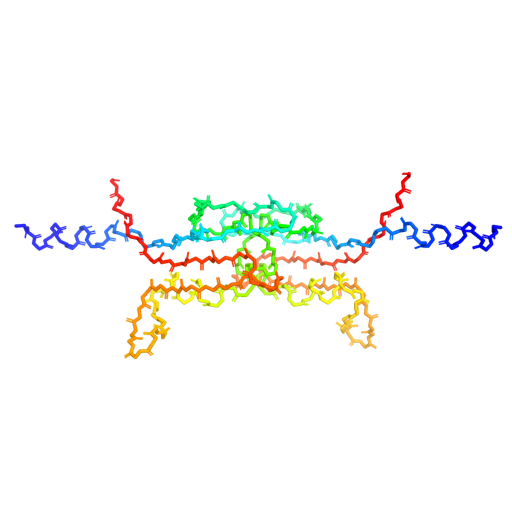 B 1 94 ? 2.996 15.891 12.336 1 92.25 94 PHE B CA 1
ATOM 1555 C C . PHE B 1 94 ? 4.16 15.43 13.203 1 92.25 94 PHE B C 1
ATOM 1557 O O . PHE B 1 94 ? 4.836 14.453 12.875 1 92.25 94 PHE B O 1
ATOM 1564 N N . THR B 1 95 ? 4.5 16.281 14.086 1 84.19 95 THR B N 1
ATOM 1565 C CA . THR B 1 95 ? 5.652 16.016 14.938 1 84.19 95 THR B CA 1
ATOM 1566 C C . THR B 1 95 ? 5.211 15.43 16.281 1 84.19 95 THR B C 1
ATOM 1568 O O . THR B 1 95 ? 4.242 15.898 16.875 1 84.19 95 THR B O 1
ATOM 1571 N N . VAL B 1 96 ? 5.781 14.273 16.516 1 75.25 96 VAL B N 1
ATOM 1572 C CA . VAL B 1 96 ? 5.543 13.688 17.828 1 75.25 96 VAL B CA 1
ATOM 1573 C C . VAL B 1 96 ? 6.758 13.914 18.719 1 75.25 96 VAL B C 1
ATOM 1575 O O . VAL B 1 96 ? 7.898 13.719 18.297 1 75.25 96 VAL B O 1
ATOM 1578 N N . THR B 1 97 ? 6.695 14.68 19.844 1 70.94 97 THR B N 1
ATOM 1579 C CA . THR B 1 97 ? 7.781 14.844 20.812 1 70.94 97 THR B CA 1
ATOM 1580 C C . THR B 1 97 ? 7.988 13.57 21.625 1 70.94 97 THR B C 1
ATOM 1582 O O . THR B 1 97 ? 7.031 13.016 22.156 1 70.94 97 THR B O 1
ATOM 1585 N N . LYS B 1 98 ? 9.109 12.867 21.375 1 60.12 98 LYS B N 1
ATOM 1586 C CA . LYS B 1 98 ? 9.43 11.719 22.219 1 60.12 98 LYS B CA 1
ATOM 1587 C C . LYS B 1 98 ? 9.68 12.141 23.656 1 60.12 98 LYS B C 1
ATOM 1589 O O . LYS B 1 98 ? 10.508 13.023 23.922 1 60.12 98 LYS B O 1
ATOM 1594 N N . ARG B 1 99 ? 8.797 11.703 24.641 1 48.97 99 ARG B N 1
ATOM 1595 C CA . ARG B 1 99 ? 9.125 11.906 26.047 1 48.97 99 ARG B CA 1
ATOM 1596 C C . ARG B 1 99 ? 10.258 10.984 26.484 1 48.97 99 ARG B C 1
ATOM 1598 O O . ARG B 1 99 ? 10.398 9.875 25.969 1 48.97 99 ARG B O 1
#

Secondary structure (DSSP, 8-state):
--HHHHHHHHHTEEEEEEEEEEEE--TTS---TT-EEEE-SBPPSSBHHHHHHHHHHHHHHHTT--EEETTEEESEEEEE-TTTT-EEEEEEEEEEE--/--HHHHHHHHHTEEEEEEEEEEEE--TTS---TT-EEEE-SBPPSSBHHHHHHHHHHHHHHHTT--EEETTEEESEEEEE-TTTT-EEEEEEEEEEE--

Foldseek 3Di:
DDPVCVCLQVVQKQKWKKKAWCAAPDPVPQDDHGDMDIDDDDDDPDDVQQCVVCVVLRVCLNVPHWDDDPPDTFQKDWDAGPPVRRIIMMMGMDIDGDD/DDPVCVCLQVVQKQKWKKKAWCAAPDPVPQDDHGDMDIDDDDDDPDDVQQCVVCVVLRVCLNVPHWDDDPPDTFQKDWDAGPPVRRIIMMMGMDIDGDD

Nearest PDB structures (foldseek):
  4iml-assembly2_A  TM=4.962E-01  e=3.182E+00  Homo sapiens
  4iml-assembly2_A  TM=4.968E-01  e=3.182E+00  Homo sapiens

Radius of gyration: 20.49 Å; Cα contacts (8 Å, |Δi|>4): 363; chains: 2; bounding box: 43×62×49 Å

Organism: NCBI:txid360422